Protein AF-A0A0F3NRV0-F1 (afdb_monomer_lite)

pLDDT: mean 80.01, std 15.14, range [35.06, 97.94]

Secondary structure (DSSP, 8-state):
-----HHHHHHHHHHHHHHHHTHHHHHHHHHHHHHHHH-TT--------S----HHHHHHHHHHHHHHHHHH-TT--HHHHHHHHHHHHHHHHHHHHHHHSS--HHHHHHHHHHHHHHHHHHSEEEEEEEEEEEEE-TTSPEEEEEEEEEEEEEEETTEEEEEEE-TTGGGHHHHHHT--HHHHHHHTT----TTS---EEESEEEEEPPTT--SHHHHHHHHHHHHTT---GGG----EES-S-EEEPP-TT-HHHHHHHHHHHHHS-HHHHHHHHHHHHHS-HHHHHHHH-

Sequence (293 aa):
MRTKDENYRILVKKVYEKFKAYSYEIKQVQHYESVDYTDINKEEHGVDIPGIASFEQALKGYQLLIDCYLILSDNACLELEEMSYHINEMFKHRLYIDLADGFDRKYYKNLLSKRMDDIENKKAAYIAHVERAVFNREDGTIVDGKHATIVKYSKDDNGYYKIIYNAGYGIRKANMALQDKDELLKVAKITDYKNKRLNAYYSGIKYYIPEDISSTEEIEELITAELYDRAHQSSFNNPSAASTKLVTQQLYGNCTTRCIREALRDNIDEAVFRDLYCFITLVPYSSKLKMLE

Foldseek 3Di:
DPPCDPVLLVLLVVLLVLLVVLVPLQVVLLVVLLCVVPVPDDDDDQPQDPDQQDLLSLLSNVLSLLSLCCSQDPLHDPLSVVLSVQSVLQNVLRVCVVPVVDDPVVVLVVSLVVQVCCQVPVQKHKHWAWAFDWDQDPVRDTDTDTFTWIKIWGADPLGIKIKI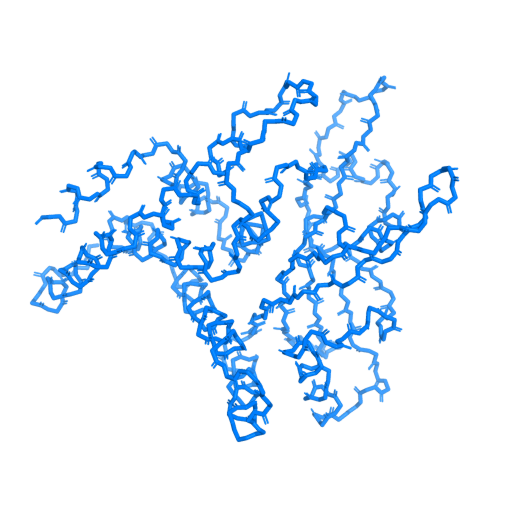FFFARRCPVLQVVVPPVVLLCVLVVPDPDPPHDDQKTQRIKMFDQDVVCPDPVVVSVQVSCRSVNNHDPVRTDDIDRLDSDIDGHDHDSNRSSSNSLSVCCSRDDVVSSVVSSCSSHPPDSVNSSVSSD

Structure (mmCIF, N/CA/C/O backbone):
data_AF-A0A0F3NRV0-F1
#
_entry.id   AF-A0A0F3NRV0-F1
#
loop_
_atom_site.group_PDB
_atom_site.id
_atom_site.type_symbol
_atom_site.label_atom_id
_atom_site.label_alt_id
_atom_site.label_comp_id
_atom_site.label_asym_id
_atom_site.label_entity_id
_atom_site.label_seq_id
_atom_site.pdbx_PDB_ins_code
_atom_site.Cartn_x
_atom_site.Cartn_y
_atom_site.Cartn_z
_atom_site.occupancy
_atom_site.B_iso_or_equiv
_atom_site.auth_seq_id
_atom_site.auth_comp_id
_atom_site.auth_asym_id
_atom_site.auth_atom_id
_atom_site.pdbx_PDB_model_num
ATOM 1 N N . MET A 1 1 ? -10.433 -17.919 16.686 1.00 46.84 1 MET A N 1
ATOM 2 C CA . MET A 1 1 ? -10.576 -17.176 17.961 1.00 46.84 1 MET A CA 1
ATOM 3 C C . MET A 1 1 ? -9.222 -17.030 18.650 1.00 46.84 1 MET A C 1
ATOM 5 O O . MET A 1 1 ? -8.786 -17.960 19.318 1.00 46.84 1 MET A O 1
ATOM 9 N N . ARG A 1 2 ? -8.543 -15.882 18.491 1.00 52.59 2 ARG A N 1
ATOM 10 C CA . ARG A 1 2 ? -7.399 -15.521 19.351 1.00 52.59 2 ARG A CA 1
ATOM 11 C C . ARG A 1 2 ? -7.909 -15.419 20.794 1.00 52.59 2 ARG A C 1
ATOM 13 O O . ARG A 1 2 ? -8.955 -14.817 21.034 1.00 52.59 2 ARG A O 1
ATOM 20 N N . THR A 1 3 ? -7.241 -16.065 21.744 1.00 53.25 3 THR A N 1
ATOM 21 C CA . THR A 1 3 ? -7.597 -15.991 23.166 1.00 53.25 3 THR A CA 1
ATOM 22 C C . THR A 1 3 ? -7.595 -14.530 23.611 1.00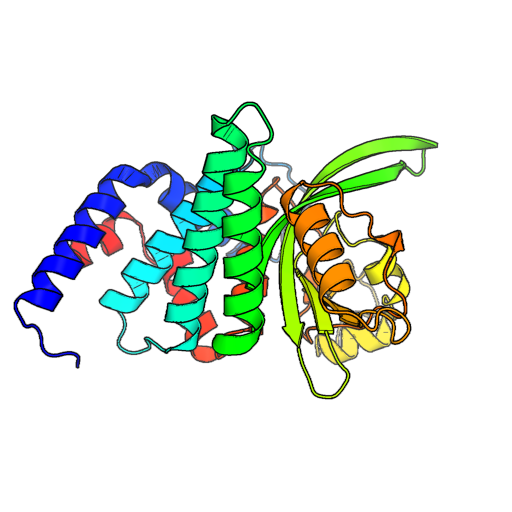 53.25 3 THR A C 1
ATOM 24 O O . THR A 1 3 ? -6.602 -13.832 23.434 1.00 53.25 3 THR A O 1
ATOM 27 N N . LYS A 1 4 ? -8.723 -14.060 24.164 1.00 68.25 4 LYS A N 1
ATOM 28 C CA . LYS A 1 4 ? -8.910 -12.704 24.714 1.00 68.25 4 LYS A CA 1
ATOM 29 C C . LYS A 1 4 ? -8.146 -12.544 26.034 1.00 68.25 4 LYS A C 1
ATOM 31 O O . LYS A 1 4 ? -8.750 -12.315 27.083 1.00 68.25 4 LYS A O 1
ATOM 36 N N . ASP A 1 5 ? -6.840 -12.753 25.985 1.00 80.00 5 ASP A N 1
ATOM 37 C CA . ASP A 1 5 ? -5.943 -12.558 27.113 1.00 80.00 5 ASP A CA 1
ATOM 38 C C . ASP A 1 5 ? -5.638 -11.064 27.331 1.00 80.00 5 ASP A C 1
ATOM 40 O O . ASP A 1 5 ? -6.114 -10.182 26.605 1.00 80.00 5 ASP A O 1
ATOM 44 N N . GLU A 1 6 ? -4.873 -10.765 28.378 1.00 84.44 6 GLU A N 1
ATOM 45 C CA . GLU A 1 6 ? -4.515 -9.392 28.740 1.00 84.44 6 GLU A CA 1
ATOM 46 C C . GLU A 1 6 ? -3.742 -8.674 27.619 1.00 84.44 6 GLU A C 1
ATOM 48 O O . GLU A 1 6 ? -3.951 -7.483 27.385 1.00 84.44 6 GLU A O 1
ATOM 53 N N . ASN A 1 7 ? -2.924 -9.398 26.848 1.00 84.94 7 ASN A N 1
ATOM 54 C CA . ASN A 1 7 ? -2.170 -8.820 25.735 1.00 84.94 7 ASN A CA 1
ATOM 55 C C . ASN A 1 7 ? -3.102 -8.391 24.598 1.00 84.94 7 ASN A C 1
ATOM 57 O O . ASN A 1 7 ? -2.921 -7.312 24.027 1.00 84.94 7 ASN A O 1
ATOM 61 N N . TYR A 1 8 ? -4.133 -9.189 24.306 1.00 86.56 8 TYR A N 1
ATOM 62 C CA . TYR A 1 8 ? -5.163 -8.821 23.338 1.00 86.56 8 TYR A CA 1
ATOM 63 C C . TYR A 1 8 ? -5.904 -7.543 23.761 1.00 86.56 8 TYR A C 1
ATOM 65 O O . TYR A 1 8 ? -6.080 -6.633 22.953 1.00 86.56 8 TYR A O 1
ATOM 73 N N . ARG A 1 9 ? -6.278 -7.414 25.041 1.00 87.88 9 ARG A N 1
ATOM 74 C CA . ARG A 1 9 ? -6.954 -6.206 25.560 1.00 87.88 9 ARG A CA 1
ATOM 75 C C . ARG A 1 9 ? -6.075 -4.959 25.467 1.00 87.88 9 ARG A C 1
ATOM 77 O O . ARG A 1 9 ? -6.553 -3.901 25.057 1.00 87.88 9 ARG A O 1
ATOM 84 N N . ILE A 1 10 ? -4.789 -5.084 25.800 1.00 91.00 10 ILE A N 1
ATOM 85 C CA . ILE A 1 10 ? -3.810 -3.995 25.666 1.00 91.00 10 ILE A CA 1
ATOM 86 C C . ILE A 1 10 ? -3.682 -3.563 24.198 1.00 91.00 10 ILE A C 1
ATOM 88 O O . ILE A 1 10 ? -3.654 -2.362 23.908 1.00 91.00 10 ILE A O 1
ATOM 92 N N . LEU A 1 11 ? -3.637 -4.521 23.268 1.00 90.75 11 LEU A N 1
ATOM 93 C CA . LEU A 1 11 ? -3.569 -4.247 21.834 1.00 90.75 11 LEU A CA 1
ATOM 94 C C . LEU A 1 11 ? -4.815 -3.501 21.335 1.00 90.75 11 LEU A C 1
ATOM 96 O O . LEU A 1 11 ? -4.668 -2.461 20.691 1.00 90.75 11 LEU A O 1
ATOM 100 N N . VAL A 1 12 ? -6.016 -3.986 21.674 1.00 93.88 12 VAL A N 1
ATOM 101 C CA . VAL A 1 12 ? -7.294 -3.346 21.307 1.00 93.88 12 VAL A CA 1
ATOM 102 C C . VAL A 1 12 ? -7.329 -1.907 21.804 1.00 93.88 12 VAL A C 1
ATOM 104 O O . VAL A 1 12 ? -7.539 -0.994 21.011 1.00 93.88 12 VAL A O 1
ATOM 107 N N . LYS A 1 13 ? -7.008 -1.678 23.083 1.00 94.75 13 LYS A N 1
ATOM 108 C CA . LYS A 1 13 ? -6.971 -0.330 23.666 1.00 94.75 13 LYS A CA 1
ATOM 109 C C . LYS A 1 13 ? -5.985 0.588 22.939 1.00 94.75 13 LYS A C 1
ATOM 111 O O . LYS A 1 13 ? -6.286 1.752 22.682 1.00 94.75 13 LYS A O 1
ATOM 116 N N . LYS A 1 14 ? -4.808 0.076 22.568 1.00 95.12 14 LYS A N 1
ATOM 117 C CA . LYS A 1 14 ? -3.807 0.845 21.814 1.00 95.12 14 LYS A CA 1
ATOM 118 C C . LYS A 1 14 ? -4.309 1.227 20.422 1.00 95.12 14 LYS A C 1
ATOM 120 O O . LYS A 1 14 ? -4.025 2.336 19.968 1.00 95.12 14 LYS A O 1
ATOM 125 N N . VAL A 1 15 ? -5.020 0.329 19.739 1.00 95.25 15 VAL A N 1
ATOM 126 C CA . VAL A 1 15 ? -5.627 0.634 18.437 1.00 95.25 15 VAL A CA 1
ATOM 127 C C . VAL A 1 15 ? -6.789 1.603 18.596 1.00 95.25 15 VAL A C 1
ATOM 129 O O . VAL A 1 15 ? -6.811 2.584 17.864 1.00 95.25 15 VAL A O 1
ATOM 132 N N . TYR A 1 16 ? -7.663 1.425 19.588 1.00 96.94 16 TYR A N 1
ATOM 133 C CA . TYR A 1 16 ? -8.754 2.350 19.906 1.00 96.94 16 TYR A CA 1
ATOM 134 C C . TYR A 1 16 ? -8.265 3.797 20.081 1.00 96.94 16 TYR A C 1
ATOM 136 O O . TYR A 1 16 ? -8.762 4.708 19.413 1.00 96.94 16 TYR A O 1
ATOM 144 N N . GLU A 1 17 ? -7.236 4.021 20.906 1.00 97.81 17 GLU A N 1
ATOM 145 C CA . GLU A 1 17 ? -6.707 5.375 21.125 1.00 97.81 17 GLU A CA 1
ATOM 146 C C . GLU A 1 17 ? -6.083 5.973 19.858 1.00 97.81 17 GLU A C 1
ATOM 148 O O . GLU A 1 17 ? -6.288 7.150 19.556 1.00 97.81 17 GLU A O 1
ATOM 153 N N . LYS A 1 18 ? -5.374 5.164 19.059 1.00 96.50 18 LYS A N 1
ATOM 154 C CA . LYS A 1 18 ? -4.867 5.617 17.755 1.00 96.50 18 LYS A CA 1
ATOM 155 C C . LYS A 1 18 ? -6.002 5.933 16.782 1.00 96.50 18 LYS A C 1
ATOM 157 O O . LYS A 1 18 ? -5.906 6.916 16.057 1.00 96.50 18 LYS A O 1
ATOM 162 N N . PHE A 1 19 ? -7.065 5.133 16.773 1.00 95.81 19 PHE A N 1
ATOM 163 C CA . PHE A 1 19 ? -8.222 5.335 15.905 1.00 95.81 19 PHE A CA 1
ATOM 164 C C . PHE A 1 19 ? -8.865 6.701 16.168 1.00 95.81 19 PHE A C 1
ATOM 166 O O . PHE A 1 19 ? -9.182 7.425 15.229 1.00 95.81 19 PHE A O 1
ATOM 173 N N . LYS A 1 20 ? -8.958 7.098 17.446 1.00 96.62 20 LYS A N 1
ATOM 174 C CA . LYS A 1 20 ? -9.398 8.442 17.850 1.00 96.62 20 LYS A CA 1
ATOM 175 C C . LYS A 1 20 ? -8.421 9.532 17.426 1.00 96.62 20 LYS A C 1
ATOM 177 O O . LYS A 1 20 ? -8.851 10.538 16.864 1.00 96.62 20 LYS A O 1
ATOM 182 N N . ALA A 1 21 ? -7.131 9.340 17.703 1.00 97.25 21 ALA A N 1
ATOM 183 C CA . ALA A 1 21 ? -6.101 10.341 17.435 1.00 97.25 21 ALA A CA 1
ATOM 184 C C . ALA A 1 21 ? -5.973 10.675 15.939 1.00 97.25 21 ALA A C 1
ATOM 186 O O . ALA A 1 21 ? -5.782 11.835 15.594 1.00 97.25 21 ALA A O 1
ATOM 187 N N . TYR A 1 22 ? -6.146 9.679 15.066 1.00 95.38 22 TYR A N 1
ATOM 188 C CA . TYR A 1 22 ? -6.005 9.799 13.609 1.00 95.38 22 TYR A CA 1
ATOM 189 C C . TYR A 1 22 ? -7.354 9.731 12.878 1.00 95.38 22 TYR A C 1
ATOM 191 O O . TYR A 1 22 ? -7.486 9.166 11.788 1.00 95.38 22 TYR A O 1
ATOM 199 N N . SER A 1 23 ? -8.410 10.265 13.503 1.00 94.94 23 SER A N 1
ATOM 200 C CA . SER A 1 23 ? -9.761 10.186 12.938 1.00 94.94 23 SER A CA 1
ATOM 201 C C . SER A 1 23 ? -9.901 10.923 11.601 1.00 94.94 23 SER A C 1
ATOM 203 O O . SER A 1 23 ? -10.768 10.562 10.806 1.00 94.94 23 SER A O 1
ATOM 205 N N . TYR A 1 24 ? -9.068 11.937 11.346 1.00 92.12 24 TYR A N 1
ATOM 206 C CA . TYR A 1 24 ? -9.066 12.681 10.089 1.00 92.12 24 TYR A CA 1
ATOM 207 C C . TYR A 1 24 ? -8.533 11.817 8.941 1.00 92.12 24 TYR A C 1
ATOM 209 O O . TYR A 1 24 ? -9.238 11.618 7.955 1.00 92.12 24 TYR A O 1
ATOM 217 N N . GLU A 1 25 ? -7.350 11.225 9.109 1.00 93.19 25 GLU A N 1
ATOM 218 C CA . GLU A 1 25 ? -6.687 10.367 8.123 1.00 93.19 25 GLU A CA 1
ATOM 219 C C . GLU A 1 25 ? -7.548 9.150 7.778 1.00 93.19 25 GLU A C 1
ATOM 221 O O . GLU A 1 25 ? -7.729 8.813 6.608 1.00 93.19 25 GLU A O 1
ATOM 226 N N . ILE A 1 26 ? -8.143 8.517 8.794 1.00 94.94 26 ILE A N 1
ATOM 227 C CA . ILE A 1 26 ? -9.033 7.368 8.595 1.00 94.94 26 ILE A CA 1
ATOM 228 C C . ILE A 1 26 ? -10.254 7.774 7.765 1.00 94.94 26 ILE A C 1
ATOM 230 O O . ILE A 1 26 ? -10.570 7.116 6.774 1.00 94.94 26 ILE A O 1
ATOM 234 N N . LYS A 1 27 ? -10.941 8.860 8.140 1.00 92.31 27 LYS A N 1
ATOM 235 C CA . LYS A 1 27 ? -12.137 9.324 7.419 1.00 92.31 27 LYS A CA 1
ATOM 236 C C . LYS A 1 27 ? -11.813 9.766 5.996 1.00 92.31 27 LYS A C 1
ATOM 238 O O . LYS A 1 27 ? -12.627 9.529 5.110 1.00 92.31 27 LYS A O 1
ATOM 243 N N . GLN A 1 28 ? -10.650 10.374 5.776 1.00 89.19 28 GLN A N 1
ATOM 244 C CA . GLN A 1 28 ? -10.201 10.786 4.451 1.00 89.19 28 GLN A CA 1
ATOM 245 C C . GLN A 1 28 ? -9.982 9.569 3.539 1.00 89.19 28 GLN A C 1
ATOM 247 O O . GLN A 1 28 ? -10.511 9.549 2.430 1.00 89.19 28 GLN A O 1
ATOM 252 N N . VAL A 1 29 ? -9.294 8.521 4.018 1.00 91.62 29 VAL A N 1
ATOM 253 C CA . VAL A 1 29 ? -9.149 7.261 3.264 1.00 91.62 29 VAL A CA 1
ATOM 254 C C . VAL A 1 29 ? -10.516 6.648 2.974 1.00 91.62 29 VAL A C 1
ATOM 256 O O . VAL A 1 29 ? -10.819 6.362 1.821 1.00 91.62 29 VAL A O 1
ATOM 259 N N . GLN A 1 30 ? -11.378 6.503 3.986 1.00 91.19 30 GLN A N 1
ATOM 260 C CA . GLN A 1 30 ? -12.719 5.949 3.775 1.00 91.19 30 GLN A CA 1
ATOM 261 C C . GLN A 1 30 ? -13.517 6.748 2.742 1.00 91.19 30 GLN A C 1
ATOM 263 O O . GLN A 1 30 ? -14.171 6.149 1.900 1.00 91.19 30 GLN A O 1
ATOM 268 N N . HIS A 1 31 ? -13.443 8.080 2.773 1.00 87.25 31 HIS A N 1
ATOM 269 C CA . HIS A 1 31 ? -14.121 8.930 1.802 1.00 87.25 31 HIS A CA 1
ATOM 270 C C . HIS A 1 31 ? -13.650 8.653 0.371 1.00 87.25 31 HIS A C 1
ATOM 272 O O . HIS A 1 31 ? -14.483 8.358 -0.485 1.00 87.25 31 HIS A O 1
ATOM 278 N N . TYR A 1 32 ? -12.337 8.692 0.122 1.00 85.44 32 TYR A N 1
ATOM 279 C CA . TYR A 1 32 ? -11.784 8.441 -1.211 1.00 85.44 32 TYR A CA 1
ATOM 280 C C . TYR A 1 32 ? -12.121 7.041 -1.727 1.00 85.44 32 TYR A C 1
ATOM 282 O O . TYR A 1 32 ? -12.477 6.881 -2.893 1.00 85.44 32 TYR A O 1
ATOM 290 N N . GLU A 1 33 ? -12.073 6.038 -0.852 1.00 88.00 33 GLU A N 1
ATOM 291 C CA . GLU A 1 33 ? -12.420 4.669 -1.219 1.00 88.00 33 GLU A CA 1
ATOM 292 C C . GLU A 1 33 ? -13.927 4.487 -1.455 1.00 88.00 33 GLU A C 1
ATOM 294 O O . GLU A 1 33 ? -14.315 3.751 -2.358 1.00 88.00 33 GLU A O 1
ATOM 299 N N . SER A 1 34 ? -14.794 5.173 -0.703 1.00 83.75 34 SER A N 1
ATOM 300 C CA . SER A 1 34 ? -16.246 5.151 -0.928 1.00 83.75 34 SER A CA 1
ATOM 301 C C . SER A 1 34 ? -16.656 5.858 -2.224 1.00 83.75 34 SER A C 1
ATOM 303 O O . SER A 1 34 ? -17.589 5.399 -2.886 1.00 83.75 34 SER A O 1
ATOM 305 N N . VAL A 1 35 ? -15.973 6.945 -2.606 1.00 78.25 35 VAL A N 1
ATOM 306 C CA . VAL A 1 35 ? -16.169 7.590 -3.916 1.00 78.25 35 VAL A CA 1
ATOM 307 C C . VAL A 1 35 ? -15.829 6.590 -5.023 1.00 78.25 35 VAL A C 1
ATOM 309 O O . VAL A 1 35 ? -16.702 6.252 -5.816 1.00 78.25 35 VAL A O 1
ATOM 312 N N . ASP A 1 36 ? -14.633 5.997 -4.997 1.00 75.62 36 ASP A N 1
ATOM 313 C CA . ASP A 1 36 ? -14.224 4.994 -5.993 1.00 75.62 36 ASP A CA 1
ATOM 314 C C . ASP A 1 36 ? -15.144 3.750 -6.013 1.00 75.62 36 ASP A C 1
ATOM 316 O O . ASP A 1 36 ? -15.365 3.161 -7.071 1.00 75.62 36 ASP A O 1
ATOM 320 N N . TYR A 1 37 ? -15.709 3.351 -4.866 1.00 73.75 37 TYR A N 1
ATOM 321 C CA . TYR A 1 37 ? -16.644 2.222 -4.766 1.00 73.75 37 TYR A CA 1
ATOM 322 C C . TYR A 1 37 ? -18.000 2.498 -5.438 1.00 73.75 37 TYR A C 1
ATOM 324 O O . TYR A 1 37 ? -18.632 1.579 -5.961 1.00 73.75 37 TYR A O 1
ATOM 332 N N . THR A 1 38 ? -18.479 3.746 -5.402 1.00 64.50 38 THR A N 1
ATOM 333 C CA . THR A 1 38 ? -19.835 4.122 -5.846 1.00 64.50 38 THR A CA 1
ATOM 334 C C . THR A 1 38 ? -19.887 4.724 -7.254 1.00 64.50 38 THR A C 1
ATOM 336 O O . THR A 1 38 ? -20.948 4.698 -7.882 1.00 64.50 38 THR A O 1
ATOM 339 N N . ASP A 1 39 ? -18.762 5.209 -7.785 1.00 57.16 39 ASP A N 1
ATOM 340 C CA . ASP A 1 39 ? -18.702 6.059 -8.984 1.00 57.16 39 ASP A CA 1
ATOM 341 C C . ASP A 1 39 ? -18.433 5.295 -10.303 1.00 57.16 39 ASP A C 1
ATOM 343 O O . ASP A 1 39 ? -17.746 5.767 -11.204 1.00 57.16 39 ASP A O 1
ATOM 347 N N . ILE A 1 40 ? -18.988 4.085 -10.462 1.00 50.81 40 ILE A N 1
ATOM 348 C CA . ILE A 1 40 ? -18.773 3.242 -11.663 1.00 50.81 40 ILE A CA 1
ATOM 349 C C . ILE A 1 40 ? -19.460 3.840 -12.923 1.00 50.81 40 ILE A C 1
ATOM 351 O O . ILE A 1 40 ? -19.222 3.369 -14.032 1.00 50.81 40 ILE A O 1
ATOM 355 N N . ASN A 1 41 ? -20.318 4.867 -12.785 1.00 43.56 41 ASN A N 1
ATOM 356 C CA . ASN A 1 41 ? -21.248 5.301 -13.844 1.00 43.56 41 ASN A CA 1
ATOM 357 C C . ASN A 1 41 ? -21.530 6.821 -13.974 1.00 43.56 41 ASN A C 1
ATOM 359 O O . ASN A 1 41 ? -22.543 7.158 -14.592 1.00 43.56 41 ASN A O 1
ATOM 363 N N . LYS A 1 42 ? -20.722 7.761 -13.457 1.00 45.44 42 LYS A N 1
ATOM 364 C CA . LYS A 1 42 ? -20.975 9.200 -13.710 1.00 45.44 42 LYS A CA 1
ATOM 365 C C . LYS A 1 42 ? -19.837 9.928 -14.420 1.00 45.44 42 LYS A C 1
ATOM 367 O O . LYS A 1 42 ? -18.664 9.608 -14.272 1.00 45.44 42 LYS A O 1
ATOM 372 N N . GLU A 1 43 ? -20.263 10.865 -15.268 1.00 43.00 43 GLU A N 1
ATOM 373 C CA . GLU A 1 43 ? -19.443 11.799 -16.036 1.00 43.00 43 GLU A CA 1
ATOM 374 C C . GLU A 1 43 ? -18.475 12.572 -15.139 1.00 43.00 43 GLU A C 1
ATOM 376 O O . GLU A 1 43 ? -18.763 12.812 -13.968 1.00 43.00 43 GLU A O 1
ATOM 381 N N . GLU A 1 44 ? -17.345 12.965 -15.734 1.00 44.78 44 GLU A N 1
ATOM 382 C CA . GLU A 1 44 ? -16.272 13.773 -15.154 1.00 44.78 44 GLU A CA 1
ATOM 383 C C . GLU A 1 44 ? -16.825 14.984 -14.388 1.00 44.78 44 GLU A C 1
ATOM 385 O O . GLU A 1 44 ? -17.025 16.075 -14.924 1.00 44.78 44 GLU A O 1
ATOM 390 N N . HIS A 1 45 ? -17.072 14.813 -13.099 1.00 37.38 45 HIS A N 1
ATOM 391 C CA . HIS A 1 45 ? -17.350 15.919 -12.208 1.00 37.38 45 HIS A CA 1
ATOM 392 C C . HIS A 1 45 ? -16.177 16.004 -11.265 1.00 37.38 45 HIS A C 1
ATOM 394 O O . HIS A 1 45 ? -16.107 15.265 -10.296 1.00 37.38 45 HIS A O 1
ATOM 400 N N . GLY A 1 46 ? -15.237 16.898 -11.575 1.00 40.88 46 GLY A N 1
ATOM 401 C CA . GLY A 1 46 ? -14.207 17.328 -10.641 1.00 40.88 46 GLY A CA 1
ATOM 402 C C . GLY A 1 46 ? -14.867 17.960 -9.422 1.00 40.88 46 GLY A C 1
ATOM 403 O O . GLY A 1 46 ? -15.058 19.170 -9.361 1.00 40.88 46 GLY A O 1
ATOM 404 N N . VAL A 1 47 ? -15.275 17.125 -8.472 1.00 39.06 47 VAL A N 1
ATOM 405 C CA . VAL A 1 47 ? -15.605 17.557 -7.126 1.00 39.06 47 VAL A CA 1
ATOM 406 C C . VAL A 1 47 ? -14.280 17.958 -6.502 1.00 39.06 47 VAL A C 1
ATOM 408 O O . VAL A 1 47 ? -13.383 17.130 -6.338 1.00 39.06 47 VAL A O 1
ATOM 411 N N . ASP A 1 48 ? -14.154 19.246 -6.209 1.00 39.38 48 ASP A N 1
ATOM 412 C CA . ASP A 1 48 ? -13.024 19.812 -5.485 1.00 39.38 48 ASP A CA 1
ATOM 413 C C . ASP A 1 48 ? -13.126 19.334 -4.027 1.00 39.38 48 ASP A C 1
ATOM 415 O O . ASP A 1 48 ? -13.712 19.977 -3.154 1.00 39.38 48 ASP A O 1
ATOM 419 N N . ILE A 1 49 ? -12.675 18.101 -3.793 1.00 47.31 49 ILE A N 1
ATOM 420 C CA . ILE A 1 49 ? -12.614 17.507 -2.462 1.00 47.31 49 ILE A CA 1
ATOM 421 C C . ILE A 1 49 ? -11.418 18.163 -1.761 1.00 47.31 49 ILE A C 1
ATOM 423 O O . ILE A 1 49 ? -10.300 18.094 -2.279 1.00 47.31 49 ILE A O 1
ATOM 427 N N . PRO A 1 50 ? -11.608 18.821 -0.604 1.00 35.06 50 PRO A N 1
ATOM 428 C CA . PRO A 1 50 ? -10.525 19.540 0.047 1.00 35.06 50 PRO A CA 1
ATOM 429 C C . PRO A 1 50 ? -9.403 18.581 0.466 1.00 35.06 50 PRO A C 1
ATOM 431 O O . PRO A 1 50 ? -9.582 17.747 1.355 1.00 35.06 50 PRO A O 1
ATOM 434 N N . GLY A 1 51 ? -8.230 18.768 -0.137 1.00 47.03 51 GLY A N 1
ATOM 435 C CA . GLY A 1 51 ? -6.963 18.182 0.292 1.00 47.03 51 GLY A CA 1
ATOM 436 C C . GLY A 1 51 ? -6.548 16.948 -0.503 1.00 47.03 51 GLY A C 1
ATOM 437 O O . GLY A 1 51 ? -7.104 15.867 -0.325 1.00 47.03 51 GLY A O 1
ATOM 438 N N . ILE A 1 52 ? -5.493 17.092 -1.310 1.00 54.12 52 ILE A N 1
ATOM 439 C CA . ILE A 1 52 ? -4.694 15.961 -1.801 1.00 54.12 52 ILE A CA 1
ATOM 440 C C . ILE A 1 52 ? -4.290 15.138 -0.571 1.00 54.12 52 ILE A C 1
ATOM 442 O O . ILE A 1 52 ? -3.648 15.684 0.327 1.00 54.12 52 ILE A O 1
ATOM 446 N N . ALA A 1 53 ? -4.676 13.858 -0.503 1.00 61.12 53 ALA A N 1
ATOM 447 C CA . ALA A 1 53 ? -4.194 12.990 0.567 1.00 61.12 53 ALA A CA 1
ATOM 448 C C . ALA A 1 53 ? -2.677 12.863 0.417 1.00 61.12 53 ALA A C 1
ATOM 450 O O . ALA A 1 53 ? -2.190 12.238 -0.533 1.00 61.12 53 ALA A O 1
ATOM 451 N N . SER A 1 54 ? -1.934 13.477 1.338 1.00 78.88 54 SER A N 1
ATOM 452 C CA . SER A 1 54 ? -0.484 13.321 1.375 1.00 78.88 54 SER A CA 1
ATOM 453 C C . SER A 1 54 ? -0.135 11.844 1.590 1.00 78.88 54 SER A C 1
ATOM 455 O O . SER A 1 54 ? -0.985 11.034 1.992 1.00 78.88 54 SER A O 1
ATOM 457 N N . PHE A 1 55 ? 1.112 11.460 1.310 1.00 84.94 55 PHE A N 1
ATOM 458 C CA . PHE A 1 55 ? 1.534 10.080 1.533 1.00 84.94 55 PHE A CA 1
ATOM 459 C C . PHE A 1 55 ? 1.284 9.655 2.980 1.00 84.94 55 PHE A C 1
ATOM 461 O O . PHE A 1 55 ? 0.730 8.589 3.237 1.00 84.94 55 PHE A O 1
ATOM 468 N N . GLU A 1 56 ? 1.635 10.523 3.916 1.00 88.00 56 GLU A N 1
ATOM 469 C CA . GLU A 1 56 ? 1.560 10.314 5.353 1.00 88.00 56 GLU A CA 1
ATOM 470 C C . GLU A 1 56 ? 0.112 10.075 5.788 1.00 88.00 56 GLU A C 1
ATOM 472 O O . GLU A 1 56 ? -0.159 9.105 6.498 1.00 88.00 56 GLU A O 1
ATOM 477 N N . GLN A 1 57 ? -0.824 10.907 5.318 1.00 89.50 57 GLN A N 1
ATOM 478 C CA . GLN A 1 57 ? -2.245 10.795 5.653 1.00 89.50 57 GLN A CA 1
ATOM 479 C C . GLN A 1 57 ? -2.841 9.483 5.137 1.00 89.50 57 GLN A C 1
ATOM 481 O O . GLN A 1 57 ? -3.435 8.722 5.905 1.00 89.50 57 GLN A O 1
ATOM 486 N N . ALA A 1 58 ? -2.635 9.177 3.854 1.00 91.88 58 ALA A N 1
ATOM 487 C CA . ALA A 1 58 ? -3.177 7.969 3.241 1.00 91.88 58 ALA A CA 1
ATOM 488 C C . ALA A 1 58 ? -2.572 6.694 3.848 1.00 91.88 58 ALA A C 1
ATOM 490 O O . ALA A 1 58 ? -3.311 5.775 4.204 1.00 91.88 58 ALA A O 1
ATOM 491 N N . LEU A 1 59 ? -1.245 6.648 4.023 1.00 94.88 59 LEU A N 1
ATOM 492 C CA . LEU A 1 59 ? -0.556 5.514 4.643 1.00 94.88 59 LEU A CA 1
ATOM 493 C C . LEU A 1 59 ? -1.032 5.314 6.082 1.00 94.88 59 LEU A C 1
ATOM 495 O O . LEU A 1 59 ? -1.313 4.186 6.489 1.00 94.88 59 LEU A O 1
ATOM 499 N N . LYS A 1 60 ? -1.177 6.397 6.854 1.00 95.38 60 LYS A N 1
ATOM 500 C CA . LYS A 1 60 ? -1.611 6.293 8.246 1.00 95.38 60 LYS A CA 1
ATOM 501 C C . LYS A 1 60 ? -3.059 5.834 8.376 1.00 95.38 60 LYS A C 1
ATOM 503 O O . LYS A 1 60 ? -3.344 4.962 9.200 1.00 95.38 60 LYS A O 1
ATOM 508 N N . GLY A 1 61 ? -3.952 6.388 7.559 1.00 96.06 61 GLY A N 1
ATOM 509 C CA . GLY A 1 61 ? -5.357 5.993 7.513 1.00 96.06 61 GLY A CA 1
ATOM 510 C C . GLY A 1 61 ? -5.516 4.517 7.146 1.00 96.06 61 GLY A C 1
ATOM 511 O O . GLY A 1 61 ? -6.188 3.781 7.870 1.00 96.06 61 GLY A O 1
ATOM 512 N N . TYR A 1 62 ? -4.833 4.057 6.091 1.00 96.94 62 TYR A N 1
ATOM 513 C CA . TYR A 1 62 ? -4.851 2.649 5.686 1.00 96.94 62 TYR A CA 1
ATOM 514 C C . TYR A 1 62 ? -4.284 1.718 6.752 1.00 96.94 62 TYR A C 1
ATOM 516 O O . TYR A 1 62 ? -4.925 0.718 7.068 1.00 96.94 62 TYR A O 1
ATOM 524 N N . GLN A 1 63 ? -3.125 2.051 7.334 1.00 97.50 63 GLN A N 1
ATOM 525 C CA . GLN A 1 63 ? -2.524 1.253 8.404 1.00 97.50 63 GLN A CA 1
ATOM 526 C C . GLN A 1 63 ? -3.538 1.005 9.523 1.00 97.50 63 GLN A C 1
ATOM 528 O O . GLN A 1 63 ? -3.748 -0.129 9.933 1.00 97.50 63 GLN A O 1
ATOM 533 N N . LEU A 1 64 ? -4.183 2.065 10.018 1.00 97.69 64 LEU A N 1
ATOM 534 C CA . LEU A 1 64 ? -5.099 1.948 11.149 1.00 97.69 64 LEU A CA 1
ATOM 535 C C . LEU A 1 64 ? -6.392 1.222 10.783 1.00 97.69 64 LEU A C 1
ATOM 537 O O . LEU A 1 64 ? -6.917 0.484 11.612 1.00 97.69 64 LEU A O 1
ATOM 541 N N . LEU A 1 65 ? -6.896 1.397 9.559 1.00 97.94 65 LEU A N 1
ATOM 542 C CA . LEU A 1 65 ? -8.036 0.631 9.055 1.00 97.94 65 LEU A CA 1
ATOM 543 C C . LEU A 1 65 ? -7.721 -0.867 8.977 1.00 97.94 65 LEU A C 1
ATOM 545 O O . LEU A 1 65 ? -8.557 -1.672 9.385 1.00 97.94 65 LEU A O 1
ATOM 549 N N . ILE A 1 66 ? -6.521 -1.229 8.518 1.00 97.94 66 ILE A N 1
ATOM 550 C CA . ILE A 1 66 ? -6.057 -2.619 8.468 1.00 97.94 66 ILE A CA 1
ATOM 551 C C . ILE A 1 66 ? -5.841 -3.169 9.880 1.00 97.94 66 ILE A C 1
ATOM 553 O O . ILE A 1 66 ? -6.360 -4.235 10.187 1.00 97.94 66 ILE A O 1
ATOM 557 N N . ASP A 1 67 ? -5.153 -2.440 10.762 1.00 96.44 67 ASP A N 1
ATOM 558 C CA . ASP A 1 67 ? -4.941 -2.848 12.158 1.00 96.44 67 ASP A CA 1
ATOM 559 C C . ASP A 1 67 ? -6.281 -3.084 12.878 1.00 96.44 67 ASP A C 1
ATOM 561 O O . ASP A 1 67 ? -6.438 -4.047 13.626 1.00 96.44 67 ASP A O 1
ATOM 565 N N . CYS A 1 68 ? -7.269 -2.222 12.628 1.00 96.75 68 CYS A N 1
ATOM 566 C CA . CYS A 1 68 ? -8.628 -2.372 13.143 1.00 96.75 68 CYS A CA 1
ATOM 567 C C . CYS A 1 68 ? -9.316 -3.621 12.574 1.00 96.75 68 CYS A C 1
ATOM 569 O O . CYS A 1 68 ? -9.879 -4.409 13.331 1.00 96.75 68 CYS A O 1
ATOM 571 N N . TYR A 1 69 ? -9.223 -3.849 11.262 1.00 96.69 69 TYR A N 1
ATOM 572 C CA . TYR A 1 69 ? -9.767 -5.047 10.625 1.00 96.69 69 TYR A CA 1
ATOM 573 C C . TYR A 1 69 ? -9.122 -6.335 11.162 1.00 96.69 69 TYR A C 1
ATOM 575 O O . TYR A 1 69 ? -9.835 -7.273 11.495 1.00 96.69 69 TYR A O 1
ATOM 583 N N . LEU A 1 70 ? -7.796 -6.366 11.327 1.00 94.56 70 LEU A N 1
ATOM 584 C CA . LEU A 1 70 ? -7.049 -7.508 11.873 1.00 94.56 70 LEU A CA 1
ATOM 585 C C . LEU A 1 70 ? -7.443 -7.852 13.318 1.00 94.56 70 LEU A C 1
ATOM 587 O O . LEU A 1 70 ? -7.275 -8.991 13.752 1.00 94.56 70 LEU A O 1
ATOM 591 N N . ILE A 1 71 ? -7.941 -6.871 14.074 1.00 92.81 71 ILE A N 1
ATOM 592 C CA . ILE A 1 71 ? -8.468 -7.070 15.427 1.00 92.81 71 ILE A CA 1
ATOM 593 C C . ILE A 1 71 ? -9.906 -7.591 15.392 1.00 92.81 71 ILE A C 1
ATOM 595 O O . ILE A 1 71 ? -10.257 -8.468 16.177 1.00 92.81 71 ILE A O 1
ATOM 599 N N . LEU A 1 72 ? -10.747 -7.019 14.530 1.00 91.31 72 LEU A N 1
ATOM 600 C CA . LEU A 1 72 ? -12.193 -7.248 14.554 1.00 91.31 72 LEU A CA 1
ATOM 601 C C . LEU A 1 72 ? -12.655 -8.422 13.682 1.00 91.31 72 LEU A C 1
ATOM 603 O O . LEU A 1 72 ? -13.742 -8.944 13.920 1.00 91.31 72 LEU A O 1
ATOM 607 N N . SER A 1 73 ? -11.873 -8.813 12.677 1.00 88.44 73 SER A N 1
ATOM 608 C CA . SER A 1 73 ? -12.235 -9.850 11.710 1.00 88.44 73 SER A CA 1
ATOM 609 C C . SER A 1 73 ? -11.628 -11.206 12.068 1.00 88.44 73 SER A C 1
ATOM 611 O O . SER A 1 73 ? -10.467 -11.308 12.466 1.00 88.44 73 SER A O 1
ATOM 613 N N . ASP A 1 74 ? -12.399 -12.272 11.845 1.00 82.88 74 ASP A N 1
ATOM 614 C CA . ASP A 1 74 ? -11.900 -13.651 11.886 1.00 82.88 74 ASP A CA 1
ATOM 615 C C . ASP A 1 74 ? -11.116 -14.030 10.610 1.00 82.88 74 ASP A C 1
ATOM 617 O O . ASP A 1 74 ? -10.439 -15.056 10.592 1.00 82.88 74 ASP A O 1
ATOM 621 N N . ASN A 1 75 ? -11.155 -13.185 9.570 1.00 80.75 75 ASN A N 1
ATOM 622 C CA . ASN A 1 75 ? -10.470 -13.373 8.283 1.00 80.75 75 ASN A CA 1
ATOM 623 C C . ASN A 1 75 ? -9.072 -12.718 8.245 1.00 80.75 75 ASN A C 1
ATOM 625 O O . ASN A 1 75 ? -8.577 -12.356 7.176 1.00 80.75 75 ASN A O 1
ATOM 629 N N . ALA A 1 76 ? -8.444 -12.500 9.402 1.00 79.19 76 ALA A N 1
ATOM 630 C CA . ALA A 1 76 ? -7.077 -11.992 9.477 1.00 79.19 76 ALA A CA 1
ATOM 631 C C . ALA A 1 76 ? -6.083 -13.019 8.900 1.00 79.19 76 ALA A C 1
ATOM 633 O O . ALA A 1 76 ? -6.110 -14.192 9.279 1.00 79.19 76 ALA A O 1
ATOM 634 N N . CYS A 1 77 ? -5.185 -12.576 8.017 1.00 89.12 77 CYS A N 1
ATOM 635 C CA . CYS A 1 77 ? -4.144 -13.413 7.418 1.00 89.12 77 CYS A CA 1
ATOM 636 C C . CYS A 1 77 ? -2.754 -12.776 7.558 1.00 89.12 77 CYS A C 1
ATOM 638 O O . CYS A 1 77 ? -2.632 -11.570 7.792 1.00 89.12 77 CYS A O 1
ATOM 640 N N . LEU A 1 78 ? -1.709 -13.599 7.420 1.00 91.81 78 LEU A N 1
ATOM 641 C CA . LEU A 1 78 ? -0.316 -13.177 7.588 1.00 91.81 78 LEU A CA 1
ATOM 642 C C . LEU A 1 78 ? 0.075 -12.112 6.557 1.00 91.81 78 LEU A C 1
ATOM 644 O O . LEU A 1 78 ? 0.720 -11.128 6.899 1.00 91.81 78 LEU A O 1
ATOM 648 N N . GLU A 1 79 ? -0.381 -12.264 5.317 1.00 94.00 79 GLU A N 1
ATOM 649 C CA . GLU A 1 79 ? -0.103 -11.338 4.221 1.00 94.00 79 GLU A CA 1
ATOM 650 C C . GLU A 1 79 ? -0.657 -9.938 4.525 1.00 94.00 79 GLU A C 1
ATOM 652 O O . GLU A 1 79 ? -0.022 -8.926 4.231 1.00 94.00 79 GLU A O 1
ATOM 657 N N . LEU A 1 80 ? -1.823 -9.854 5.177 1.00 95.06 80 LEU A N 1
ATOM 658 C CA . LEU A 1 80 ? -2.403 -8.574 5.575 1.00 95.06 80 LEU A CA 1
ATOM 659 C C . LEU A 1 80 ? -1.650 -7.940 6.759 1.00 95.06 80 LEU A C 1
ATOM 661 O O . LEU A 1 80 ? -1.494 -6.716 6.803 1.00 95.06 80 LEU A O 1
ATOM 665 N N . GLU A 1 81 ? -1.146 -8.749 7.695 1.00 94.81 81 GLU A N 1
ATOM 666 C CA . GLU A 1 81 ? -0.256 -8.283 8.770 1.00 94.81 81 GLU A CA 1
ATOM 667 C C . GLU A 1 81 ? 1.063 -7.728 8.203 1.00 94.81 81 GLU A C 1
ATOM 669 O O . GLU A 1 81 ? 1.511 -6.650 8.608 1.00 94.81 81 GLU A O 1
ATOM 674 N N . GLU A 1 82 ? 1.650 -8.413 7.219 1.00 95.19 82 GLU A N 1
ATOM 675 C CA . GLU A 1 82 ? 2.846 -7.963 6.501 1.00 95.19 82 GLU A CA 1
ATOM 676 C C . GLU A 1 82 ? 2.589 -6.668 5.726 1.00 95.19 82 GLU A C 1
ATOM 678 O O . GLU A 1 82 ? 3.386 -5.729 5.804 1.00 95.19 82 GLU A O 1
ATOM 683 N N . MET A 1 83 ? 1.441 -6.549 5.056 1.00 96.12 83 MET A N 1
ATOM 684 C CA . MET A 1 83 ? 1.051 -5.305 4.391 1.00 96.12 83 MET A CA 1
ATOM 685 C C . MET A 1 83 ? 0.880 -4.147 5.383 1.00 96.12 83 MET A C 1
ATOM 687 O O . MET A 1 83 ? 1.375 -3.051 5.110 1.00 96.12 83 MET A O 1
ATOM 691 N N . SER A 1 84 ? 0.261 -4.362 6.553 1.00 96.62 84 SER A N 1
ATOM 692 C CA . SER A 1 84 ? 0.185 -3.319 7.595 1.00 96.62 84 SER A CA 1
ATOM 693 C C . SER A 1 84 ? 1.578 -2.888 8.066 1.00 96.62 84 SER A C 1
ATOM 695 O O . SER A 1 84 ? 1.864 -1.689 8.190 1.00 96.62 84 SER A O 1
ATOM 697 N N . TYR A 1 85 ? 2.487 -3.851 8.262 1.00 96.56 85 TYR A N 1
ATOM 698 C CA . TYR A 1 85 ? 3.886 -3.573 8.582 1.00 96.56 85 TYR A CA 1
ATOM 699 C C . TYR A 1 85 ? 4.541 -2.693 7.509 1.00 96.56 85 TYR A C 1
ATOM 701 O O . TYR A 1 85 ? 5.077 -1.634 7.842 1.00 96.56 85 TYR A O 1
ATOM 709 N N . HIS A 1 86 ? 4.450 -3.062 6.231 1.00 96.94 86 HIS A N 1
ATOM 710 C CA . HIS A 1 86 ? 5.069 -2.294 5.151 1.00 96.94 86 HIS A CA 1
ATOM 711 C C . HIS A 1 86 ? 4.454 -0.899 4.982 1.00 96.94 86 HIS A C 1
ATOM 713 O O . HIS A 1 86 ? 5.192 0.067 4.786 1.00 96.94 86 HIS A O 1
ATOM 719 N N . ILE A 1 87 ? 3.135 -0.747 5.141 1.00 97.00 87 ILE A N 1
ATOM 720 C CA . ILE A 1 87 ? 2.467 0.566 5.126 1.00 97.00 87 ILE A CA 1
ATOM 721 C C . ILE A 1 87 ? 2.995 1.457 6.257 1.00 97.00 87 ILE A C 1
ATOM 723 O O . ILE A 1 87 ? 3.318 2.624 6.033 1.00 97.00 87 ILE A O 1
ATOM 727 N N . ASN A 1 88 ? 3.153 0.912 7.464 1.00 96.12 88 ASN A N 1
ATOM 728 C CA . ASN A 1 88 ? 3.729 1.637 8.596 1.00 96.12 88 ASN A CA 1
ATOM 729 C C . ASN A 1 88 ? 5.193 2.036 8.353 1.00 96.12 88 ASN A C 1
ATOM 731 O O . ASN A 1 88 ? 5.631 3.105 8.773 1.00 96.12 88 ASN A O 1
ATOM 735 N N . GLU A 1 89 ? 5.961 1.182 7.685 1.00 94.81 89 GLU A N 1
ATOM 736 C CA . GLU A 1 89 ? 7.348 1.467 7.332 1.00 94.81 89 GLU A CA 1
ATOM 737 C C . GLU A 1 89 ? 7.473 2.541 6.244 1.00 94.81 89 GLU A C 1
ATOM 739 O O . GLU A 1 89 ? 8.342 3.410 6.349 1.00 94.81 89 GLU A O 1
ATOM 744 N N . MET A 1 90 ? 6.575 2.551 5.255 1.00 94.50 90 MET A N 1
ATOM 745 C CA . MET A 1 90 ? 6.457 3.649 4.292 1.00 94.50 90 MET A CA 1
ATOM 746 C C . MET A 1 90 ? 6.031 4.954 4.976 1.00 94.50 90 MET A C 1
ATOM 748 O O . MET A 1 90 ? 6.602 6.000 4.682 1.00 94.50 90 MET A O 1
ATOM 752 N N . PHE A 1 91 ? 5.090 4.900 5.927 1.00 93.75 91 PHE A N 1
ATOM 753 C CA . PHE A 1 91 ? 4.652 6.069 6.697 1.00 93.75 91 PHE A CA 1
ATOM 754 C C . PHE A 1 91 ? 5.813 6.700 7.473 1.00 93.75 91 PHE A C 1
ATOM 756 O O . PHE A 1 91 ? 6.026 7.905 7.391 1.00 93.75 91 PHE A O 1
ATOM 763 N N . LYS A 1 92 ? 6.600 5.890 8.195 1.00 90.31 92 LYS A N 1
ATOM 764 C CA . LYS A 1 92 ? 7.772 6.377 8.942 1.00 90.31 92 LYS A CA 1
ATOM 765 C C . LYS A 1 92 ? 8.802 7.040 8.035 1.00 90.31 92 LYS A C 1
ATOM 767 O O . LYS A 1 92 ? 9.363 8.060 8.416 1.00 90.31 92 LYS A O 1
ATOM 772 N N . HIS A 1 93 ? 9.053 6.446 6.869 1.00 87.25 93 HIS A N 1
ATOM 773 C CA . HIS A 1 93 ? 9.965 7.006 5.881 1.00 87.25 93 HIS A CA 1
ATOM 774 C C . HIS A 1 93 ? 9.478 8.369 5.382 1.00 87.25 93 HIS A C 1
ATOM 776 O O . HIS A 1 93 ? 10.231 9.336 5.386 1.00 87.25 93 HIS A O 1
ATOM 782 N N . ARG A 1 94 ? 8.205 8.448 4.997 1.00 86.56 94 ARG A N 1
ATOM 783 C CA . ARG A 1 94 ? 7.602 9.654 4.434 1.00 86.56 94 ARG A CA 1
ATOM 784 C C . ARG A 1 94 ? 7.531 10.801 5.437 1.00 86.56 94 ARG A C 1
ATOM 786 O O . ARG A 1 94 ? 8.025 11.885 5.156 1.00 86.56 94 ARG A O 1
ATOM 793 N N . LEU A 1 95 ? 7.115 10.496 6.666 1.00 85.12 95 LEU A N 1
ATOM 794 C CA . LEU A 1 95 ? 7.176 11.439 7.779 1.00 85.12 95 LEU A CA 1
ATOM 795 C C . LEU A 1 95 ? 8.603 11.953 8.024 1.00 85.12 95 LEU A C 1
ATOM 797 O O . LEU A 1 95 ? 8.792 13.110 8.380 1.00 85.12 95 LEU A O 1
ATOM 801 N N . TYR A 1 96 ? 9.616 11.101 7.853 1.00 79.75 96 TYR A N 1
ATOM 802 C CA . TYR A 1 96 ? 11.004 11.513 8.017 1.00 79.75 96 TYR A CA 1
ATOM 803 C C . TYR A 1 96 ? 11.470 12.455 6.906 1.00 79.75 96 TYR A C 1
ATOM 805 O O . TYR A 1 96 ? 12.096 13.460 7.222 1.00 79.75 96 TYR A O 1
ATOM 813 N N . ILE A 1 97 ? 11.161 12.163 5.636 1.00 76.62 97 ILE A N 1
ATOM 814 C CA . ILE A 1 97 ? 11.483 13.061 4.513 1.00 76.62 97 ILE A CA 1
ATOM 815 C C . ILE A 1 97 ? 10.924 14.462 4.778 1.00 76.62 97 ILE A C 1
ATOM 817 O O . ILE A 1 97 ? 11.659 15.440 4.651 1.00 76.62 97 ILE A O 1
ATOM 821 N N . ASP A 1 98 ? 9.661 14.540 5.197 1.00 73.56 98 ASP A N 1
ATOM 822 C CA . ASP A 1 98 ? 8.982 15.811 5.449 1.00 73.56 98 ASP A CA 1
ATOM 823 C C . ASP A 1 98 ? 9.571 16.578 6.641 1.00 73.56 98 ASP A C 1
ATOM 825 O O . ASP A 1 98 ? 9.642 17.805 6.620 1.00 73.56 98 ASP A O 1
ATOM 829 N N . LEU A 1 99 ? 9.994 15.869 7.694 1.00 73.12 99 LEU A N 1
ATOM 830 C CA . LEU A 1 99 ? 10.514 16.484 8.921 1.00 73.12 99 LEU A CA 1
ATOM 831 C C . LEU A 1 99 ? 12.013 16.803 8.875 1.00 73.12 99 LEU A C 1
ATOM 833 O O . LEU A 1 99 ? 12.468 17.655 9.635 1.00 73.12 99 LEU A O 1
ATOM 837 N N . ALA A 1 100 ? 12.799 16.085 8.071 1.00 65.12 100 ALA A N 1
ATOM 838 C CA . ALA A 1 100 ? 14.257 16.141 8.147 1.00 65.12 100 ALA A CA 1
ATOM 839 C C . ALA A 1 100 ? 14.884 17.337 7.412 1.00 65.12 100 ALA A C 1
ATOM 841 O O . ALA A 1 100 ? 16.083 17.551 7.583 1.00 65.12 100 ALA A O 1
ATOM 842 N N . ASP A 1 101 ? 14.120 18.089 6.607 1.00 57.25 101 ASP A N 1
ATOM 843 C CA . ASP A 1 101 ? 14.556 19.266 5.819 1.00 57.25 101 ASP A CA 1
ATOM 844 C C . ASP A 1 101 ? 15.922 19.068 5.102 1.00 57.25 101 ASP A C 1
ATOM 846 O O . ASP A 1 101 ? 16.681 20.005 4.850 1.00 57.25 101 ASP A O 1
ATOM 850 N N . GLY A 1 102 ? 16.297 17.809 4.824 1.00 55.75 102 GLY A N 1
ATOM 851 C CA . GLY A 1 102 ? 17.688 17.442 4.576 1.00 55.75 102 GLY A CA 1
ATOM 852 C C . GLY A 1 102 ? 18.006 15.941 4.642 1.00 55.75 102 GLY A C 1
ATOM 853 O O . GLY A 1 102 ? 17.247 15.098 5.113 1.00 55.75 102 GLY A O 1
ATOM 854 N N . PHE A 1 103 ? 19.178 15.610 4.099 1.00 62.69 103 PHE A N 1
ATOM 855 C CA . PHE A 1 103 ? 19.658 14.263 3.771 1.00 62.69 103 PHE A CA 1
ATOM 856 C C . PHE A 1 103 ? 20.496 13.659 4.922 1.00 62.69 103 PHE A C 1
ATOM 858 O O . PHE A 1 103 ? 21.727 13.743 4.912 1.00 62.69 103 PHE A O 1
ATOM 865 N N . ASP A 1 104 ? 19.882 13.019 5.922 1.00 74.88 104 ASP A N 1
ATOM 866 C CA . ASP A 1 104 ? 20.654 12.242 6.910 1.00 74.88 104 ASP A CA 1
ATOM 867 C C . ASP A 1 104 ? 21.107 10.902 6.315 1.00 74.88 104 ASP A C 1
ATOM 869 O O . ASP A 1 104 ? 20.405 9.888 6.364 1.00 74.88 104 ASP A O 1
ATOM 873 N N . ARG A 1 105 ? 22.329 10.876 5.778 1.00 74.50 105 ARG A N 1
ATOM 874 C CA . ARG A 1 105 ? 22.932 9.665 5.200 1.00 74.50 105 ARG A CA 1
ATOM 875 C C . ARG A 1 105 ? 22.875 8.451 6.136 1.00 74.50 105 ARG A C 1
ATOM 877 O O . ARG A 1 105 ? 22.754 7.331 5.646 1.00 74.50 105 ARG A O 1
ATOM 884 N N . LYS A 1 106 ? 22.955 8.637 7.460 1.00 81.69 106 LYS A N 1
ATOM 885 C CA . LYS A 1 106 ? 22.895 7.527 8.422 1.00 81.69 106 LYS A CA 1
ATOM 886 C C . LYS A 1 106 ? 21.489 6.940 8.488 1.00 81.69 106 LYS A C 1
ATOM 888 O O . LYS A 1 106 ? 21.348 5.718 8.496 1.00 81.69 106 LYS A O 1
ATOM 893 N N . TYR A 1 107 ? 20.463 7.788 8.505 1.00 81.56 107 TYR A N 1
ATOM 894 C CA . TYR A 1 107 ? 19.075 7.337 8.459 1.00 81.56 107 TYR A CA 1
ATOM 895 C C . TYR A 1 107 ? 18.787 6.562 7.174 1.00 81.56 107 TYR A C 1
ATOM 897 O O . TYR A 1 107 ? 18.293 5.439 7.243 1.00 81.56 107 TYR A O 1
ATOM 905 N N . TYR A 1 108 ? 19.165 7.104 6.014 1.00 79.69 108 TYR A N 1
ATOM 906 C CA . TYR A 1 108 ? 18.929 6.428 4.737 1.00 79.69 108 TYR A CA 1
ATOM 907 C C . TYR A 1 108 ? 19.692 5.113 4.620 1.00 79.69 108 TYR A C 1
ATOM 909 O O . TYR A 1 108 ? 19.122 4.139 4.144 1.00 79.69 108 TYR A O 1
ATOM 917 N N . LYS A 1 109 ? 20.922 5.028 5.140 1.00 85.19 109 LYS A N 1
ATOM 918 C CA . LYS A 1 109 ? 21.648 3.754 5.216 1.00 85.19 109 LYS A CA 1
ATOM 919 C C . LYS A 1 109 ? 20.899 2.713 6.056 1.00 85.19 109 LYS A C 1
ATOM 921 O O . LYS A 1 109 ? 20.813 1.554 5.660 1.00 85.19 109 LYS A O 1
ATOM 926 N N . ASN A 1 110 ? 20.327 3.117 7.192 1.00 87.69 110 ASN A N 1
ATOM 927 C CA . ASN A 1 110 ? 19.505 2.224 8.013 1.00 87.69 110 ASN A CA 1
ATOM 928 C C . ASN A 1 110 ? 18.214 1.817 7.291 1.00 87.69 110 ASN A C 1
ATOM 930 O O . ASN A 1 110 ? 17.791 0.667 7.380 1.00 87.69 110 ASN A O 1
ATOM 934 N N . LEU A 1 111 ? 17.587 2.757 6.584 1.00 88.06 111 LEU A N 1
ATOM 935 C CA . LEU A 1 111 ? 16.359 2.515 5.842 1.00 88.06 111 LEU A CA 1
ATOM 936 C C . LEU A 1 111 ? 16.599 1.546 4.680 1.00 88.06 111 LEU A C 1
ATOM 938 O O . LEU A 1 111 ? 15.862 0.577 4.540 1.00 88.06 111 LEU A O 1
ATOM 942 N N . LEU A 1 112 ? 17.666 1.764 3.912 1.00 91.50 112 LEU A N 1
ATOM 943 C CA . LEU A 1 112 ? 18.129 0.881 2.848 1.00 91.50 112 LEU A CA 1
ATOM 944 C C . LEU A 1 112 ? 18.412 -0.521 3.384 1.00 91.50 112 LEU A C 1
ATOM 946 O O . LEU A 1 112 ? 17.844 -1.483 2.881 1.00 91.50 112 LEU A O 1
ATOM 950 N N . SER A 1 113 ? 19.220 -0.633 4.443 1.00 92.31 113 SER A N 1
ATOM 951 C CA . SER A 1 113 ? 19.532 -1.922 5.067 1.00 92.31 113 SER A CA 1
ATOM 952 C C . SER A 1 113 ? 18.262 -2.668 5.474 1.00 92.31 113 SER A C 1
ATOM 954 O O . SER A 1 113 ? 18.153 -3.868 5.237 1.00 92.31 113 SER A O 1
ATOM 956 N N . LYS A 1 114 ? 17.266 -1.952 6.007 1.00 93.25 114 LYS A N 1
ATOM 957 C CA . LYS A 1 114 ? 15.966 -2.530 6.337 1.00 93.25 114 LYS A CA 1
ATOM 958 C C . LYS A 1 114 ? 15.167 -2.965 5.105 1.00 93.25 114 LYS A C 1
ATOM 960 O O . LYS A 1 114 ? 14.497 -3.984 5.167 1.00 93.25 114 LYS A O 1
ATOM 965 N N . ARG A 1 115 ? 15.214 -2.224 3.993 1.00 94.06 115 ARG A N 1
ATOM 966 C CA . ARG A 1 115 ? 14.534 -2.623 2.747 1.00 94.06 115 ARG A CA 1
ATOM 967 C C . ARG A 1 115 ? 15.184 -3.844 2.113 1.00 94.06 115 ARG A C 1
ATOM 969 O O . ARG A 1 115 ? 14.461 -4.719 1.657 1.00 94.06 115 ARG A O 1
ATOM 976 N N . MET A 1 116 ? 16.509 -3.929 2.136 1.00 94.06 116 MET A N 1
ATOM 977 C CA . MET A 1 116 ? 17.224 -5.122 1.683 1.00 94.06 116 MET A CA 1
ATOM 978 C C . MET A 1 116 ? 16.875 -6.336 2.550 1.00 94.06 116 MET A C 1
ATOM 980 O O . MET A 1 116 ? 16.545 -7.390 2.016 1.00 94.06 116 MET A O 1
ATOM 984 N N . ASP A 1 117 ? 16.847 -6.167 3.875 1.00 94.69 117 ASP A N 1
ATOM 985 C CA . ASP A 1 117 ? 16.404 -7.208 4.809 1.00 94.69 117 ASP A CA 1
ATOM 986 C C . ASP A 1 117 ? 14.948 -7.637 4.559 1.00 94.69 117 ASP A C 1
ATOM 988 O O . ASP A 1 117 ? 14.658 -8.827 4.482 1.00 94.69 117 ASP A O 1
ATOM 992 N N . ASP A 1 118 ? 14.036 -6.680 4.355 1.00 95.88 118 ASP A N 1
ATOM 993 C CA . ASP A 1 118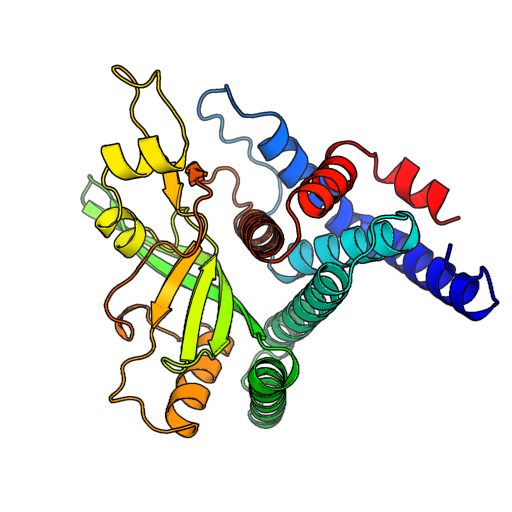 ? 12.639 -6.952 4.009 1.00 95.88 118 ASP A CA 1
ATOM 994 C C . ASP A 1 118 ? 12.538 -7.755 2.684 1.00 95.88 118 ASP A C 1
ATOM 996 O O . ASP A 1 118 ? 11.765 -8.709 2.601 1.00 95.88 118 ASP A O 1
ATOM 1000 N N . ILE A 1 119 ? 13.334 -7.439 1.653 1.00 93.88 119 ILE A N 1
ATOM 1001 C CA . ILE A 1 119 ? 13.333 -8.199 0.386 1.00 93.88 119 ILE A CA 1
ATOM 1002 C C . ILE A 1 119 ? 13.799 -9.639 0.607 1.00 93.88 119 ILE A C 1
ATOM 1004 O O . ILE A 1 119 ? 13.143 -10.565 0.133 1.00 93.88 119 ILE A O 1
ATOM 1008 N N . GLU A 1 120 ? 14.901 -9.838 1.325 1.00 91.00 120 GLU A N 1
ATOM 1009 C CA . GLU A 1 120 ? 15.500 -11.167 1.493 1.00 91.00 120 GLU A CA 1
ATOM 1010 C C . GLU A 1 120 ? 14.710 -12.037 2.487 1.00 91.00 120 GLU A C 1
ATOM 1012 O O . GLU A 1 120 ? 14.499 -13.225 2.246 1.00 91.00 120 GLU A O 1
ATOM 1017 N N . ASN A 1 121 ? 14.206 -11.454 3.580 1.00 91.62 121 ASN A N 1
ATOM 1018 C CA . ASN A 1 121 ? 13.576 -12.201 4.676 1.00 91.62 121 ASN A CA 1
ATOM 1019 C C . ASN A 1 121 ? 12.042 -12.147 4.678 1.00 91.62 121 ASN A C 1
ATOM 1021 O O . ASN A 1 121 ? 11.401 -13.058 5.204 1.00 91.62 121 ASN A O 1
ATOM 1025 N N . LYS A 1 122 ? 11.434 -11.109 4.092 1.00 89.75 122 LYS A N 1
ATOM 1026 C CA . LYS A 1 122 ? 9.969 -10.965 3.942 1.00 89.75 122 LYS A CA 1
ATOM 1027 C C . LYS A 1 122 ? 9.512 -11.062 2.488 1.00 89.75 122 LYS A C 1
ATOM 1029 O O . LYS A 1 122 ? 8.346 -10.824 2.193 1.00 89.75 122 LYS A O 1
ATOM 1034 N N . LYS A 1 123 ? 10.422 -11.422 1.574 1.00 92.31 123 LYS A N 1
ATOM 1035 C CA . LYS A 1 123 ? 10.206 -11.576 0.122 1.00 92.31 123 LYS A CA 1
ATOM 1036 C C . LYS A 1 123 ? 9.841 -10.288 -0.615 1.00 92.31 123 LYS A C 1
ATOM 1038 O O . LYS A 1 123 ? 9.740 -10.307 -1.844 1.00 92.31 123 LYS A O 1
ATOM 1043 N N . ALA A 1 124 ? 9.608 -9.181 0.085 1.00 95.19 124 ALA A N 1
ATOM 1044 C CA . ALA A 1 124 ? 9.214 -7.924 -0.520 1.00 95.19 124 ALA A CA 1
ATOM 1045 C C . ALA A 1 124 ? 9.546 -6.728 0.371 1.00 95.19 124 ALA A C 1
ATOM 1047 O O . ALA A 1 124 ? 9.416 -6.778 1.590 1.00 95.19 124 ALA A O 1
ATOM 1048 N N . ALA A 1 125 ? 9.870 -5.609 -0.267 1.00 95.94 125 ALA A N 1
ATOM 1049 C CA . ALA A 1 125 ? 9.894 -4.298 0.360 1.00 95.94 125 ALA A CA 1
ATOM 1050 C C . ALA A 1 125 ? 9.021 -3.329 -0.431 1.00 95.94 125 ALA A C 1
ATOM 1052 O O . ALA A 1 125 ? 8.969 -3.392 -1.657 1.00 95.94 125 ALA A O 1
ATOM 1053 N N . TYR A 1 126 ? 8.365 -2.407 0.270 1.00 95.31 126 TYR A N 1
ATOM 1054 C CA . TYR A 1 126 ? 7.518 -1.392 -0.349 1.00 95.31 126 TYR A CA 1
ATOM 1055 C C . TYR A 1 126 ? 8.058 0.002 -0.060 1.00 95.31 126 TYR A C 1
ATOM 1057 O O . TYR A 1 126 ? 8.491 0.310 1.056 1.00 95.31 126 TYR A O 1
ATOM 1065 N N . ILE A 1 127 ? 8.019 0.843 -1.085 1.00 93.12 127 ILE A N 1
ATOM 1066 C CA . ILE A 1 127 ? 8.481 2.221 -1.055 1.00 93.12 127 ILE A CA 1
ATOM 1067 C C . ILE A 1 127 ? 7.354 3.093 -1.591 1.00 93.12 127 ILE A C 1
ATOM 1069 O O . ILE A 1 127 ? 6.875 2.905 -2.705 1.00 93.12 127 ILE A O 1
ATOM 1073 N N . ALA A 1 128 ? 6.932 4.064 -0.789 1.00 90.69 128 ALA A N 1
ATOM 1074 C CA . ALA A 1 128 ? 6.145 5.178 -1.284 1.00 90.69 128 ALA A CA 1
ATOM 1075 C C . ALA A 1 128 ? 7.090 6.079 -2.072 1.00 90.69 128 ALA A C 1
ATOM 1077 O O . ALA A 1 128 ? 8.074 6.524 -1.482 1.00 90.69 128 ALA A O 1
ATOM 1078 N N . HIS A 1 129 ? 6.803 6.346 -3.346 1.00 86.50 129 HIS A N 1
ATOM 1079 C CA . HIS A 1 129 ? 7.649 7.104 -4.276 1.00 86.50 129 HIS A CA 1
ATOM 1080 C C . HIS A 1 129 ? 6.849 8.205 -4.993 1.00 86.50 129 HIS A C 1
ATOM 1082 O O . HIS A 1 129 ? 5.737 7.960 -5.469 1.00 86.50 129 HIS A O 1
ATOM 1088 N N . VAL A 1 130 ? 7.407 9.412 -5.093 1.00 82.12 130 VAL A N 1
ATOM 1089 C CA . VAL A 1 130 ? 6.866 10.485 -5.933 1.00 82.12 130 VAL A CA 1
ATOM 1090 C C . VAL A 1 130 ? 7.505 10.392 -7.311 1.00 82.12 130 VAL A C 1
ATOM 1092 O O . VAL A 1 130 ? 8.625 10.849 -7.524 1.00 82.12 130 VAL A O 1
ATOM 1095 N N . GLU A 1 131 ? 6.738 9.883 -8.264 1.00 75.25 131 GLU A N 1
ATOM 1096 C CA . GLU A 1 131 ? 7.116 9.899 -9.667 1.00 75.25 131 GLU A CA 1
ATOM 1097 C C . GLU A 1 131 ? 6.960 11.317 -10.225 1.00 75.25 131 GLU A C 1
ATOM 1099 O O . GLU A 1 131 ? 5.946 11.989 -9.995 1.00 75.25 131 GLU A O 1
ATOM 1104 N N . ARG A 1 132 ? 7.941 11.774 -11.005 1.00 69.06 132 ARG A N 1
ATOM 1105 C CA . ARG A 1 132 ? 7.844 13.040 -11.736 1.00 69.06 132 ARG A CA 1
ATOM 1106 C C . ARG A 1 132 ? 7.426 12.766 -13.176 1.00 69.06 132 ARG A C 1
ATOM 1108 O O . ARG A 1 132 ? 8.234 12.362 -14.007 1.00 69.06 132 ARG A O 1
ATOM 1115 N N . ALA A 1 133 ? 6.158 13.013 -13.478 1.00 58.53 133 ALA A N 1
ATOM 1116 C CA . ALA A 1 133 ? 5.616 12.869 -14.818 1.00 58.53 133 ALA A CA 1
ATOM 1117 C C . ALA A 1 133 ? 5.712 14.203 -15.567 1.00 58.53 133 ALA A C 1
ATOM 1119 O O . ALA A 1 133 ? 4.986 15.149 -15.266 1.00 58.53 133 ALA A O 1
ATOM 1120 N N . VAL A 1 134 ? 6.575 14.256 -16.581 1.00 58.53 134 VAL A N 1
ATOM 1121 C CA . VAL A 1 134 ? 6.603 15.351 -17.557 1.00 58.53 134 VAL A CA 1
ATOM 1122 C C . VAL A 1 134 ? 5.887 14.880 -18.818 1.00 58.53 134 VAL A C 1
ATOM 1124 O O . VAL A 1 134 ? 6.314 13.905 -19.438 1.00 58.53 134 VAL A O 1
ATOM 1127 N N . PHE A 1 135 ? 4.793 15.536 -19.207 1.00 59.75 135 PHE A N 1
ATOM 1128 C CA . PHE A 1 135 ? 4.070 15.174 -20.428 1.00 59.75 135 PHE A CA 1
ATOM 1129 C C . PHE A 1 135 ? 3.588 16.378 -21.222 1.00 59.75 135 PHE A C 1
ATOM 1131 O O . PHE A 1 135 ? 3.213 17.407 -20.669 1.00 59.75 135 PHE A O 1
ATOM 1138 N N . ASN A 1 136 ? 3.548 16.198 -22.540 1.00 55.12 136 ASN A N 1
ATOM 1139 C CA . ASN A 1 136 ? 2.967 17.161 -23.460 1.00 55.12 136 ASN A CA 1
ATOM 1140 C C . ASN A 1 136 ? 1.469 16.900 -23.576 1.00 55.12 136 ASN A C 1
ATOM 1142 O O . ASN A 1 136 ? 1.041 15.785 -23.887 1.00 55.12 136 ASN A O 1
ATOM 1146 N N . ARG A 1 137 ? 0.669 17.931 -23.329 1.00 58.84 137 ARG A N 1
ATOM 1147 C CA . ARG A 1 137 ? -0.731 17.964 -23.744 1.00 58.84 137 ARG A CA 1
ATOM 1148 C C . ARG A 1 137 ? -0.815 18.058 -25.269 1.00 58.84 137 ARG A C 1
ATOM 1150 O O . ARG A 1 137 ? 0.150 18.427 -25.935 1.00 58.84 137 ARG A O 1
ATOM 1157 N N . GLU A 1 138 ? -1.983 17.729 -25.816 1.00 54.75 138 GLU A N 1
ATOM 1158 C CA . GLU A 1 138 ? -2.254 17.808 -27.262 1.00 54.75 138 GLU A CA 1
ATOM 1159 C C . GLU A 1 138 ? -2.078 19.232 -27.822 1.00 54.75 138 GLU A C 1
ATOM 1161 O O . GLU A 1 138 ? -1.749 19.397 -28.991 1.00 54.75 138 GLU A O 1
ATOM 1166 N N . ASP A 1 139 ? -2.222 20.252 -26.972 1.00 69.19 139 ASP A N 1
ATOM 1167 C CA . ASP A 1 139 ? -1.978 21.665 -27.289 1.00 69.19 139 ASP A CA 1
ATOM 1168 C C . ASP A 1 139 ? -0.489 22.074 -27.239 1.00 69.19 139 ASP A C 1
ATOM 1170 O O . ASP A 1 139 ? -0.159 23.242 -27.437 1.00 69.19 139 ASP A O 1
ATOM 1174 N N . GLY A 1 140 ? 0.419 21.129 -26.974 1.00 56.44 140 GLY A N 1
ATOM 1175 C CA . GLY A 1 140 ? 1.860 21.366 -26.870 1.00 56.44 140 GLY A CA 1
ATOM 1176 C C . GLY A 1 140 ? 2.342 21.835 -25.492 1.00 56.44 140 GLY A C 1
ATOM 1177 O O . GLY A 1 140 ? 3.543 22.040 -25.315 1.00 56.44 140 GLY A O 1
ATOM 1178 N N . THR A 1 141 ? 1.456 21.978 -24.502 1.00 65.94 141 THR A N 1
ATOM 1179 C CA . THR A 1 141 ? 1.829 22.387 -23.139 1.00 65.94 141 THR A CA 1
ATOM 1180 C C . THR A 1 141 ? 2.549 21.262 -22.405 1.00 65.94 141 THR A C 1
ATOM 1182 O O . THR A 1 141 ? 2.002 20.169 -22.253 1.00 65.94 141 THR A O 1
ATOM 1185 N N . ILE A 1 142 ? 3.740 21.545 -21.875 1.00 58.03 142 ILE A N 1
ATOM 1186 C CA . ILE A 1 142 ? 4.438 20.647 -20.951 1.00 58.03 142 ILE A CA 1
ATOM 1187 C C . ILE A 1 142 ? 3.804 20.780 -19.563 1.00 58.03 142 ILE A C 1
ATOM 1189 O O . ILE A 1 142 ? 3.847 21.844 -18.947 1.00 58.03 142 ILE A O 1
ATOM 1193 N N . VAL A 1 143 ? 3.241 19.690 -19.053 1.00 59.16 143 VAL A N 1
ATOM 1194 C CA . VAL A 1 143 ? 2.810 19.556 -17.661 1.00 59.16 143 VAL A CA 1
ATOM 1195 C C . VAL A 1 143 ? 3.883 18.785 -16.907 1.00 59.16 143 VAL A C 1
ATOM 1197 O O . VAL A 1 143 ? 4.176 17.642 -17.249 1.00 59.16 143 VAL A O 1
ATOM 1200 N N . ASP A 1 144 ? 4.449 19.417 -15.882 1.00 62.84 144 ASP A N 1
ATOM 1201 C CA . ASP A 1 144 ? 5.313 18.783 -14.885 1.00 62.84 144 ASP A CA 1
ATOM 1202 C C . ASP A 1 144 ? 4.471 18.484 -13.641 1.00 62.84 144 ASP A C 1
ATOM 1204 O O . ASP A 1 144 ? 4.097 19.386 -12.887 1.00 62.84 144 ASP A O 1
ATOM 1208 N N . GLY A 1 145 ? 4.086 17.220 -13.486 1.00 64.06 145 GLY A N 1
ATOM 1209 C CA . GLY A 1 145 ? 3.257 16.744 -12.389 1.00 64.06 145 GLY A CA 1
ATOM 1210 C C . GLY A 1 145 ? 4.037 15.807 -11.478 1.00 64.06 145 GLY A C 1
ATOM 1211 O O . GLY A 1 145 ? 4.676 14.863 -11.937 1.00 64.06 145 GLY A O 1
ATOM 1212 N N . LYS A 1 146 ? 3.937 16.027 -10.166 1.00 72.62 146 LYS A N 1
ATOM 1213 C CA . LYS A 1 146 ? 4.320 15.027 -9.164 1.00 72.62 146 LYS A CA 1
ATOM 1214 C C . LYS A 1 146 ? 3.173 14.041 -8.979 1.00 72.62 146 LYS A C 1
ATOM 1216 O O . LYS A 1 146 ? 2.021 14.458 -8.870 1.00 72.62 146 LYS A O 1
ATOM 1221 N N . HIS A 1 147 ? 3.483 12.753 -8.910 1.00 78.00 147 HIS A N 1
ATOM 1222 C CA . HIS A 1 147 ? 2.486 11.696 -8.818 1.00 78.00 147 HIS A CA 1
ATOM 1223 C C . HIS A 1 147 ? 2.890 10.629 -7.805 1.00 78.00 147 HIS A C 1
ATOM 1225 O O . HIS A 1 147 ? 3.964 10.046 -7.898 1.00 78.00 147 HIS A O 1
ATOM 1231 N N . ALA A 1 148 ? 2.022 10.352 -6.835 1.00 81.50 148 ALA A N 1
ATOM 1232 C CA . ALA A 1 148 ? 2.283 9.330 -5.831 1.00 81.50 148 ALA A CA 1
ATOM 1233 C C . ALA A 1 148 ? 2.184 7.921 -6.435 1.00 81.50 148 ALA A C 1
ATOM 1235 O O . ALA A 1 148 ? 1.206 7.589 -7.109 1.00 81.50 148 ALA A O 1
ATOM 1236 N N . THR A 1 149 ? 3.171 7.079 -6.151 1.00 85.81 149 THR A N 1
ATOM 1237 C CA . THR A 1 149 ? 3.218 5.661 -6.519 1.00 85.81 149 THR A CA 1
ATOM 1238 C C . THR A 1 149 ? 3.646 4.808 -5.326 1.00 85.81 149 THR A C 1
ATOM 1240 O O . THR A 1 149 ? 4.285 5.298 -4.390 1.00 85.81 149 THR A O 1
ATOM 1243 N N . ILE A 1 150 ? 3.289 3.524 -5.350 1.00 90.50 150 ILE A N 1
ATOM 1244 C CA . ILE A 1 150 ? 3.859 2.524 -4.442 1.00 90.50 150 ILE A CA 1
ATOM 1245 C C . ILE A 1 150 ? 4.697 1.566 -5.280 1.00 90.50 150 ILE A C 1
ATOM 1247 O O . ILE A 1 150 ? 4.192 0.942 -6.212 1.00 90.50 150 ILE A O 1
ATOM 1251 N N . VAL A 1 151 ? 5.974 1.440 -4.937 1.00 91.12 151 VAL A N 1
ATOM 1252 C CA . VAL A 1 151 ? 6.922 0.543 -5.594 1.00 91.12 151 VAL A CA 1
ATOM 1253 C C . VAL A 1 151 ? 7.169 -0.650 -4.683 1.00 91.12 151 VAL A C 1
ATOM 1255 O O . VAL A 1 151 ? 7.607 -0.484 -3.547 1.00 91.12 151 VAL A O 1
ATOM 1258 N N . LYS A 1 152 ? 6.898 -1.857 -5.173 1.00 94.00 152 LYS A N 1
ATOM 1259 C CA . LYS A 1 152 ? 7.307 -3.112 -4.539 1.00 94.00 152 LYS A CA 1
ATOM 1260 C C . LYS A 1 152 ? 8.607 -3.581 -5.163 1.00 94.00 152 LYS A C 1
ATOM 1262 O O . LYS A 1 152 ? 8.640 -3.797 -6.367 1.00 94.00 152 LYS A O 1
ATOM 1267 N N . TYR A 1 153 ? 9.620 -3.813 -4.348 1.00 93.06 153 TYR A N 1
ATOM 1268 C CA . TYR A 1 153 ? 10.819 -4.561 -4.707 1.00 93.06 153 TYR A CA 1
ATOM 1269 C C . TYR A 1 153 ? 10.702 -5.991 -4.201 1.00 93.06 153 TYR A C 1
ATOM 1271 O O . TYR A 1 153 ? 10.182 -6.223 -3.110 1.00 93.06 153 TYR A O 1
ATOM 1279 N N . SER A 1 154 ? 11.167 -6.947 -4.995 1.00 93.06 154 SER A N 1
ATOM 1280 C CA . SER A 1 154 ? 11.191 -8.364 -4.640 1.00 93.06 154 SER A CA 1
ATOM 1281 C C . SER A 1 154 ? 12.240 -9.089 -5.489 1.00 93.06 154 SER A C 1
ATOM 1283 O O . SER A 1 154 ? 12.872 -8.487 -6.361 1.00 93.06 154 SER A O 1
ATOM 1285 N N . LYS A 1 155 ? 12.449 -10.370 -5.203 1.00 90.56 155 LYS A N 1
AT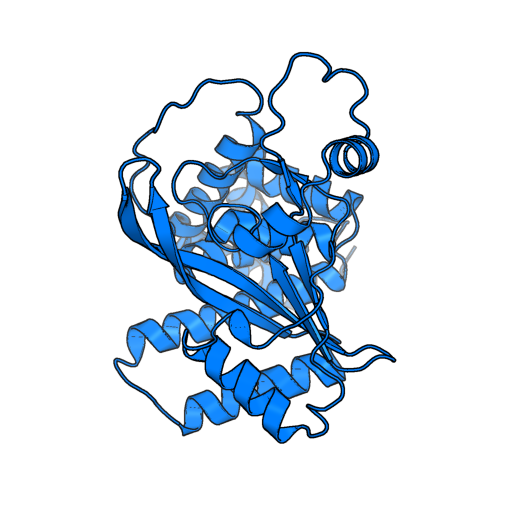OM 1286 C CA . LYS A 1 155 ? 13.457 -11.219 -5.830 1.00 90.56 155 LYS A CA 1
ATOM 1287 C C . LYS A 1 155 ? 12.849 -12.588 -6.104 1.00 90.56 155 LYS A C 1
ATOM 1289 O O . LYS A 1 155 ? 12.190 -13.156 -5.234 1.00 90.56 155 LYS A O 1
ATOM 1294 N N . ASP A 1 156 ? 13.028 -13.075 -7.323 1.00 89.00 156 ASP A N 1
ATOM 1295 C CA . ASP A 1 156 ? 12.664 -14.427 -7.746 1.00 89.00 156 ASP A CA 1
ATOM 1296 C C . ASP A 1 156 ? 13.889 -15.131 -8.361 1.00 89.00 156 ASP A C 1
ATOM 1298 O O . ASP A 1 156 ? 15.008 -14.613 -8.296 1.00 89.00 156 ASP A O 1
ATOM 1302 N N . ASP A 1 157 ? 13.696 -16.325 -8.926 1.00 86.44 157 ASP A N 1
ATOM 1303 C CA . ASP A 1 157 ? 14.782 -17.105 -9.536 1.00 86.44 157 ASP A CA 1
ATOM 1304 C C . ASP A 1 157 ? 15.439 -16.386 -10.732 1.00 86.44 157 ASP A C 1
ATOM 1306 O O . ASP A 1 157 ? 16.589 -16.672 -11.061 1.00 86.44 157 ASP A O 1
ATOM 1310 N N . ASN A 1 158 ? 14.743 -15.426 -11.353 1.00 81.56 158 ASN A N 1
ATOM 1311 C CA . ASN A 1 158 ? 15.254 -14.602 -12.451 1.00 81.56 158 ASN A CA 1
ATOM 1312 C C . ASN A 1 158 ? 15.895 -13.294 -11.947 1.00 81.56 158 ASN A C 1
ATOM 1314 O O . ASN A 1 158 ? 16.194 -12.406 -12.743 1.00 81.56 158 ASN A O 1
ATOM 1318 N N . GLY A 1 159 ? 16.091 -13.152 -10.632 1.00 85.00 159 GLY A N 1
ATOM 1319 C CA . GLY A 1 159 ? 16.740 -12.004 -10.012 1.00 85.00 159 GLY A CA 1
ATOM 1320 C C . GLY A 1 159 ? 15.767 -11.003 -9.396 1.00 85.00 159 GLY A C 1
ATOM 1321 O O . GLY A 1 159 ? 14.622 -11.309 -9.050 1.00 85.00 159 GLY A O 1
ATOM 1322 N N . TYR A 1 160 ? 16.257 -9.783 -9.189 1.00 88.00 160 TYR A N 1
ATOM 1323 C CA . TYR A 1 160 ? 15.447 -8.719 -8.613 1.00 88.00 160 TYR A CA 1
ATOM 1324 C C . TYR A 1 160 ? 14.467 -8.159 -9.639 1.00 88.00 160 TYR A C 1
ATOM 1326 O O . TYR A 1 160 ? 14.753 -8.018 -10.829 1.00 88.00 160 TYR A O 1
ATOM 1334 N N . TYR A 1 161 ? 13.303 -7.769 -9.147 1.00 88.50 161 TYR A N 1
ATOM 1335 C CA . TYR A 1 161 ? 12.305 -7.074 -9.935 1.00 88.50 161 TYR A CA 1
ATOM 1336 C C . TYR A 1 161 ? 11.606 -6.026 -9.082 1.00 88.50 161 TYR A C 1
ATOM 1338 O O . TYR A 1 161 ? 11.597 -6.088 -7.847 1.00 88.50 161 TYR A O 1
ATOM 1346 N N . LYS A 1 162 ? 10.962 -5.077 -9.757 1.00 89.38 162 LYS A N 1
ATOM 1347 C CA . LYS A 1 162 ? 10.034 -4.158 -9.111 1.00 89.38 162 LYS A CA 1
ATOM 1348 C C . LYS A 1 162 ? 8.669 -4.161 -9.771 1.00 89.38 162 LYS A C 1
ATOM 1350 O O . LYS A 1 162 ? 8.544 -4.392 -10.971 1.00 89.38 162 LYS A O 1
ATOM 1355 N N . ILE A 1 163 ? 7.642 -3.894 -8.978 1.00 90.19 163 ILE A N 1
ATOM 1356 C CA . ILE A 1 163 ? 6.287 -3.626 -9.447 1.00 90.19 163 ILE A CA 1
ATOM 1357 C C . ILE A 1 163 ? 5.933 -2.213 -9.017 1.00 90.19 163 ILE A C 1
ATOM 1359 O O . ILE A 1 163 ? 6.014 -1.891 -7.834 1.00 90.19 163 ILE A O 1
ATOM 1363 N N . ILE A 1 164 ? 5.534 -1.378 -9.968 1.00 88.50 164 ILE A N 1
ATOM 1364 C CA . ILE A 1 164 ? 5.010 -0.048 -9.669 1.00 88.50 164 ILE A CA 1
ATOM 1365 C C . ILE A 1 164 ? 3.486 -0.138 -9.713 1.00 88.50 164 ILE A C 1
ATOM 1367 O O . ILE A 1 164 ? 2.911 -0.462 -10.755 1.00 88.50 164 ILE A O 1
ATOM 1371 N N . TYR A 1 165 ? 2.840 0.145 -8.586 1.00 87.00 165 TYR A N 1
ATOM 1372 C CA . TYR A 1 165 ? 1.389 0.253 -8.474 1.00 87.00 165 TYR A CA 1
ATOM 1373 C C . TYR A 1 165 ? 1.001 1.719 -8.621 1.00 87.00 165 TYR A C 1
ATOM 1375 O O . TYR A 1 165 ? 1.292 2.507 -7.723 1.00 87.00 165 TYR A O 1
ATOM 1383 N N . ASN A 1 166 ? 0.398 2.060 -9.767 1.00 74.38 166 ASN A N 1
ATOM 1384 C CA . ASN A 1 166 ? -0.452 3.227 -10.043 1.00 74.38 166 ASN A CA 1
ATOM 1385 C C . ASN A 1 166 ? -0.707 3.363 -11.561 1.00 74.38 166 ASN A C 1
ATOM 1387 O O . ASN A 1 166 ? -0.018 4.108 -12.261 1.00 74.38 166 ASN A O 1
ATOM 1391 N N . ALA A 1 167 ? -1.726 2.699 -12.097 1.00 55.72 167 ALA A N 1
ATOM 1392 C CA . ALA A 1 167 ? -2.002 2.738 -13.538 1.00 55.72 167 ALA A CA 1
ATOM 1393 C C . ALA A 1 167 ? -2.639 4.040 -14.068 1.00 55.72 167 ALA A C 1
ATOM 1395 O O . ALA A 1 167 ? -3.094 4.083 -15.209 1.00 55.72 167 ALA A O 1
ATOM 1396 N N . GLY A 1 168 ? -2.737 5.086 -13.243 1.00 60.50 168 GLY A N 1
ATOM 1397 C CA . GLY A 1 168 ? -3.218 6.396 -13.671 1.00 60.50 168 GLY A CA 1
ATOM 1398 C C . GLY A 1 168 ? -2.166 7.180 -14.466 1.00 60.50 168 GLY A C 1
ATOM 1399 O O . GLY A 1 168 ? -1.459 6.657 -15.324 1.00 60.50 168 GLY A O 1
ATOM 1400 N N . TYR A 1 169 ? -2.041 8.472 -14.158 1.00 55.06 169 TYR A N 1
ATOM 1401 C CA . TYR A 1 169 ? -1.117 9.374 -14.852 1.00 55.06 169 TYR A CA 1
ATOM 1402 C C . TYR A 1 169 ? 0.377 9.006 -14.691 1.00 55.06 169 TYR A C 1
ATOM 1404 O O . TYR A 1 169 ? 1.168 9.366 -15.559 1.00 55.06 169 TYR A O 1
ATOM 1412 N N . GLY A 1 170 ? 0.768 8.273 -13.638 1.00 53.19 170 GLY A N 1
ATOM 1413 C CA . GLY A 1 170 ? 2.176 8.043 -13.269 1.00 53.19 170 GLY A CA 1
ATOM 1414 C C . GLY A 1 170 ? 2.958 6.997 -14.071 1.00 53.19 170 GLY A C 1
ATOM 1415 O O . GLY A 1 170 ? 4.146 7.186 -14.305 1.00 53.19 170 GLY A O 1
ATOM 1416 N N . ILE A 1 171 ? 2.327 5.908 -14.530 1.00 60.78 171 ILE A N 1
ATOM 1417 C CA . ILE A 1 171 ? 3.011 4.821 -15.279 1.00 60.78 171 ILE A CA 1
ATOM 1418 C C . ILE A 1 171 ? 2.546 4.801 -16.745 1.00 60.78 171 ILE A C 1
ATOM 1420 O O . ILE A 1 171 ? 2.556 3.776 -17.432 1.00 60.78 171 ILE A O 1
ATOM 1424 N N . ARG A 1 172 ? 2.082 5.956 -17.238 1.00 63.31 172 ARG A N 1
ATOM 1425 C CA . ARG A 1 172 ? 1.334 6.075 -18.492 1.00 63.31 172 ARG A CA 1
ATOM 1426 C C . ARG A 1 172 ? 2.118 5.563 -19.698 1.00 63.31 172 ARG A C 1
ATOM 1428 O O . ARG A 1 172 ? 1.532 4.888 -20.529 1.00 63.31 172 ARG A O 1
ATOM 1435 N N . LYS A 1 173 ? 3.431 5.804 -19.790 1.00 66.94 173 LYS A N 1
ATOM 1436 C CA . LYS A 1 173 ? 4.228 5.385 -20.959 1.00 66.94 173 LYS A CA 1
ATOM 1437 C C . LYS A 1 173 ? 4.320 3.861 -21.097 1.00 66.94 173 LYS A C 1
ATOM 1439 O O . LYS A 1 173 ? 4.079 3.340 -22.181 1.00 66.94 173 LYS A O 1
ATOM 1444 N N . ALA A 1 174 ? 4.638 3.150 -20.014 1.00 71.00 174 ALA A N 1
ATOM 1445 C CA . ALA A 1 174 ? 4.724 1.690 -20.046 1.00 71.00 174 ALA A CA 1
ATOM 1446 C C . ALA A 1 174 ? 3.340 1.040 -20.145 1.00 71.00 174 ALA A C 1
ATOM 1448 O O . ALA A 1 174 ? 3.168 0.104 -20.915 1.00 71.00 174 ALA A O 1
ATOM 1449 N N . ASN A 1 175 ? 2.332 1.583 -19.454 1.00 72.75 175 ASN A N 1
ATOM 1450 C CA . ASN A 1 175 ? 0.954 1.130 -19.630 1.00 72.75 175 ASN A CA 1
ATOM 1451 C C . ASN A 1 175 ? 0.472 1.326 -21.075 1.00 72.75 175 ASN A C 1
ATOM 1453 O O . ASN A 1 175 ? -0.089 0.398 -21.636 1.00 72.75 175 ASN A O 1
ATOM 1457 N N . MET A 1 176 ? 0.731 2.480 -21.704 1.00 69.75 176 MET A N 1
ATOM 1458 C CA . MET A 1 176 ? 0.390 2.734 -23.113 1.00 69.75 176 MET A CA 1
ATOM 1459 C C . MET A 1 176 ? 1.096 1.772 -24.070 1.00 69.75 176 MET A C 1
ATOM 1461 O O . MET A 1 176 ? 0.501 1.363 -25.059 1.00 69.75 176 MET A O 1
ATOM 1465 N N . ALA A 1 177 ? 2.338 1.375 -23.781 1.00 70.69 177 ALA A N 1
ATOM 1466 C CA . ALA A 1 177 ? 3.026 0.349 -24.564 1.00 70.69 177 ALA A CA 1
ATOM 1467 C C . ALA A 1 177 ? 2.377 -1.044 -24.423 1.00 70.69 177 ALA A C 1
ATOM 1469 O O . ALA A 1 177 ? 2.488 -1.858 -25.332 1.00 70.69 177 ALA A O 1
ATOM 1470 N N . LEU A 1 178 ? 1.680 -1.297 -23.310 1.00 72.56 178 LEU A N 1
ATOM 1471 C CA . LEU A 1 178 ? 0.947 -2.533 -23.014 1.00 72.56 178 LEU A CA 1
ATOM 1472 C C . LEU A 1 178 ? -0.558 -2.443 -23.338 1.00 72.56 178 LEU A C 1
ATOM 1474 O O . LEU A 1 178 ? -1.296 -3.389 -23.071 1.00 72.56 178 LEU A O 1
ATOM 1478 N N . GLN A 1 179 ? -1.039 -1.320 -23.886 1.00 66.94 179 GLN A N 1
ATOM 1479 C CA . GLN A 1 179 ? -2.452 -1.097 -24.218 1.00 66.94 179 GLN A CA 1
ATOM 1480 C C . GLN A 1 179 ? -2.874 -1.836 -25.500 1.00 66.94 179 GLN A C 1
ATOM 1482 O O . GLN A 1 179 ? -3.390 -1.231 -26.441 1.00 66.94 179 GLN A O 1
ATOM 1487 N N . ASP A 1 180 ? -2.711 -3.157 -25.544 1.00 73.12 180 ASP A N 1
ATOM 1488 C CA . ASP A 1 180 ? -3.472 -3.963 -26.494 1.00 73.12 180 ASP A CA 1
ATOM 1489 C C . ASP A 1 180 ? -4.917 -4.061 -25.986 1.00 73.12 180 ASP A C 1
ATOM 1491 O O . ASP A 1 180 ? -5.214 -4.667 -24.953 1.00 73.12 180 ASP A O 1
ATOM 1495 N N . LYS A 1 181 ? -5.834 -3.417 -26.713 1.00 69.06 181 LYS A N 1
ATOM 1496 C CA . LYS A 1 181 ? -7.256 -3.374 -26.366 1.00 69.06 181 LYS A CA 1
ATOM 1497 C C . LYS A 1 181 ? -7.847 -4.780 -26.228 1.00 69.06 181 LYS A C 1
ATOM 1499 O O . LYS A 1 181 ? -8.612 -5.007 -25.292 1.00 69.06 181 LYS A O 1
ATOM 1504 N N . ASP A 1 182 ? -7.518 -5.703 -27.127 1.00 69.62 182 ASP A N 1
ATOM 1505 C CA . ASP A 1 182 ? -8.085 -7.051 -27.120 1.00 69.62 182 ASP A CA 1
ATOM 1506 C C . ASP A 1 182 ? -7.540 -7.870 -25.946 1.00 69.62 182 ASP A C 1
ATOM 1508 O O . ASP A 1 182 ? -8.291 -8.630 -25.328 1.00 69.62 182 ASP A O 1
ATOM 1512 N N . GLU A 1 183 ? -6.268 -7.691 -25.581 1.00 72.94 183 GLU A N 1
ATOM 1513 C CA . GLU A 1 183 ? -5.708 -8.296 -24.366 1.00 72.94 183 GLU A CA 1
ATOM 1514 C C . GLU A 1 183 ? -6.334 -7.726 -23.096 1.00 72.94 183 GLU A C 1
ATOM 1516 O O . GLU A 1 183 ? -6.779 -8.494 -22.242 1.00 72.94 183 GLU A O 1
ATOM 1521 N N . LEU A 1 184 ? -6.466 -6.401 -22.990 1.00 72.12 184 LEU A N 1
ATOM 1522 C CA . LEU A 1 184 ? -7.102 -5.756 -21.839 1.00 72.12 184 LEU A CA 1
ATOM 1523 C C . LEU A 1 184 ? -8.542 -6.246 -21.646 1.00 72.12 184 LEU A C 1
ATOM 1525 O O . LEU A 1 184 ? -8.970 -6.532 -20.529 1.00 72.12 184 LEU A O 1
ATOM 1529 N N . LEU A 1 185 ? -9.296 -6.400 -22.731 1.00 71.12 185 LEU A N 1
ATOM 1530 C CA . LEU A 1 185 ? -10.669 -6.896 -22.680 1.00 71.12 185 LEU A CA 1
ATOM 1531 C C . LEU A 1 185 ? -10.757 -8.366 -22.267 1.00 71.12 185 LEU A C 1
ATOM 1533 O O . LEU A 1 185 ? -11.644 -8.722 -21.485 1.00 71.12 185 LEU A O 1
ATOM 1537 N N . LYS A 1 186 ? -9.827 -9.209 -22.737 1.00 73.25 186 LYS A N 1
ATOM 1538 C CA . LYS A 1 186 ? -9.700 -10.606 -22.288 1.00 73.25 186 LYS A CA 1
ATOM 1539 C C . LYS A 1 186 ? -9.389 -10.672 -20.795 1.00 73.25 186 LYS A C 1
ATOM 1541 O O . LYS A 1 186 ? -10.070 -11.390 -20.065 1.00 73.25 186 LYS A O 1
ATOM 1546 N N . VAL A 1 187 ? -8.411 -9.891 -20.343 1.00 71.56 187 VAL A N 1
ATOM 1547 C CA . VAL A 1 187 ? -7.995 -9.793 -18.938 1.00 71.56 187 VAL A CA 1
ATOM 1548 C C . VAL A 1 187 ? -9.156 -9.325 -18.054 1.00 71.56 187 VAL A C 1
ATOM 1550 O O . VAL A 1 187 ? -9.442 -9.930 -17.022 1.00 71.56 187 VAL A O 1
ATOM 1553 N N . ALA A 1 188 ? -9.900 -8.312 -18.501 1.00 66.88 188 ALA A N 1
ATOM 1554 C CA . ALA A 1 188 ? -11.060 -7.782 -17.792 1.00 66.88 188 ALA A CA 1
ATOM 1555 C C . ALA A 1 188 ? -12.322 -8.655 -17.898 1.00 66.88 188 ALA A C 1
ATOM 1557 O O . ALA A 1 188 ? -13.324 -8.351 -17.249 1.00 66.88 188 ALA A O 1
ATOM 1558 N N . LYS A 1 189 ? -12.299 -9.717 -18.718 1.00 71.75 189 LYS A N 1
ATOM 1559 C CA . LYS A 1 189 ? -13.463 -10.557 -19.053 1.00 71.75 189 LYS A CA 1
ATOM 1560 C C . LYS A 1 189 ? -14.659 -9.740 -19.575 1.00 71.75 189 LYS A C 1
ATOM 1562 O O . LYS A 1 189 ? -15.811 -10.103 -19.342 1.00 71.75 189 LYS A O 1
ATOM 1567 N N . ILE A 1 190 ? -14.398 -8.633 -20.276 1.00 67.25 190 ILE A N 1
ATOM 1568 C CA . ILE A 1 190 ? -15.431 -7.744 -20.824 1.00 67.25 190 ILE A CA 1
ATOM 1569 C C . ILE A 1 190 ? -15.781 -8.215 -22.236 1.00 67.25 190 ILE A C 1
ATOM 1571 O O . ILE A 1 190 ? -14.943 -8.199 -23.133 1.00 67.25 190 ILE A O 1
ATOM 1575 N N . THR A 1 191 ? -17.037 -8.603 -22.450 1.00 64.44 191 THR A N 1
ATOM 1576 C CA . THR A 1 191 ? -17.534 -9.087 -23.750 1.00 64.44 191 THR A CA 1
ATOM 1577 C C . THR A 1 191 ? -18.378 -8.057 -24.510 1.00 64.44 191 THR A C 1
ATOM 1579 O O . THR A 1 191 ? -18.518 -8.180 -25.726 1.00 64.44 191 THR A O 1
ATOM 1582 N N . ASP A 1 192 ? -18.879 -7.011 -23.839 1.00 62.44 192 ASP A N 1
ATOM 1583 C CA . ASP A 1 192 ? -19.731 -5.962 -24.424 1.00 62.44 192 ASP A CA 1
ATOM 1584 C C . ASP A 1 192 ? -19.061 -4.574 -24.392 1.00 62.44 192 ASP A C 1
ATOM 1586 O O . ASP A 1 192 ? -19.202 -3.788 -23.453 1.00 62.44 192 ASP A O 1
ATOM 1590 N N . TYR A 1 193 ? -18.253 -4.291 -25.416 1.00 60.75 193 TYR A N 1
ATOM 1591 C CA . TYR A 1 193 ? -17.393 -3.098 -25.480 1.00 60.75 193 TYR A CA 1
ATOM 1592 C C . TYR A 1 193 ? -17.301 -2.469 -26.876 1.00 60.75 193 TYR A C 1
ATOM 1594 O O . TYR A 1 193 ? -16.574 -1.489 -27.057 1.00 60.75 193 TYR A O 1
ATOM 1602 N N . LYS A 1 194 ? -17.996 -3.026 -27.882 1.00 56.97 194 LYS A N 1
ATOM 1603 C CA . LYS A 1 194 ? -17.772 -2.709 -29.308 1.00 56.97 194 LYS A CA 1
ATOM 1604 C C . LYS A 1 194 ? -17.912 -1.217 -29.643 1.00 56.97 194 LYS A C 1
ATOM 1606 O O . LYS A 1 194 ? -17.256 -0.759 -30.570 1.00 56.97 194 LYS A O 1
ATOM 1611 N N . ASN A 1 195 ? -18.655 -0.457 -28.833 1.00 55.56 195 ASN A N 1
ATOM 1612 C CA . ASN A 1 195 ? -18.892 0.977 -29.022 1.00 55.56 195 ASN A CA 1
ATOM 1613 C C . ASN A 1 195 ? -18.326 1.877 -27.899 1.00 55.56 195 ASN A C 1
ATOM 1615 O O . ASN A 1 195 ? -18.680 3.051 -27.836 1.00 55.56 195 ASN A O 1
ATOM 1619 N N . LYS A 1 196 ? -17.470 1.365 -26.998 1.00 57.94 196 LYS A N 1
ATOM 1620 C CA . LYS A 1 196 ? -16.910 2.144 -25.872 1.00 57.94 196 LYS A CA 1
ATOM 1621 C C . LYS A 1 196 ? -15.410 2.409 -26.049 1.00 57.94 196 LYS A C 1
ATOM 1623 O O . LYS A 1 196 ? -14.654 1.523 -26.456 1.00 57.94 196 LYS A O 1
ATOM 1628 N N . ARG A 1 197 ? -14.966 3.626 -25.705 1.00 58.41 197 ARG A N 1
ATOM 1629 C CA . ARG A 1 197 ? -13.541 3.914 -25.464 1.00 58.41 197 ARG A CA 1
ATOM 1630 C C . ARG A 1 197 ? -13.138 3.217 -24.165 1.00 58.41 197 ARG A C 1
ATOM 1632 O O . ARG A 1 197 ? -13.783 3.417 -23.139 1.00 58.41 197 ARG A O 1
ATOM 1639 N N . LEU A 1 198 ? -12.111 2.373 -24.224 1.00 61.41 198 LEU A N 1
ATOM 1640 C CA . LEU A 1 198 ? -11.593 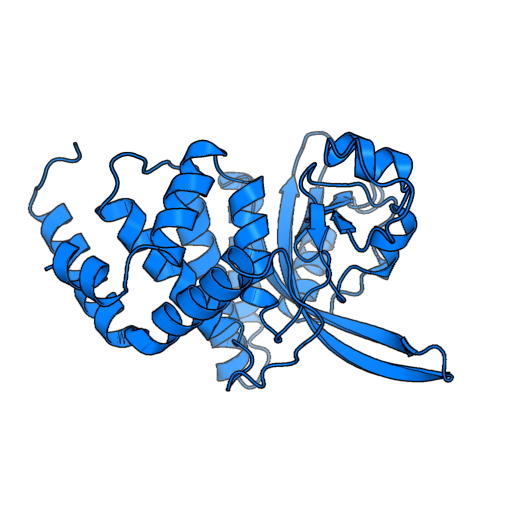1.680 -23.050 1.00 61.41 198 LEU A CA 1
ATOM 1641 C C . LEU A 1 198 ? -10.502 2.550 -22.414 1.00 61.41 198 LEU A C 1
ATOM 1643 O O . LEU A 1 198 ? -9.367 2.544 -22.875 1.00 61.41 198 LEU A O 1
ATOM 1647 N N . ASN A 1 199 ? -10.844 3.290 -21.361 1.00 68.25 199 ASN A N 1
ATOM 1648 C CA . ASN A 1 199 ? -9.871 4.031 -20.551 1.00 68.25 199 ASN A CA 1
ATOM 1649 C C . ASN A 1 199 ? -9.440 3.174 -19.353 1.00 68.25 199 ASN A C 1
ATOM 1651 O O . ASN A 1 199 ? -9.636 3.564 -18.201 1.00 68.25 199 ASN A O 1
ATOM 1655 N N . ALA A 1 200 ? -8.929 1.973 -19.637 1.00 72.75 200 ALA A N 1
ATOM 1656 C CA . ALA A 1 200 ? -8.490 1.007 -18.636 1.00 72.75 200 ALA A CA 1
ATOM 1657 C C . ALA A 1 200 ? -6.993 0.707 -18.786 1.00 72.75 200 ALA A C 1
ATOM 1659 O O . ALA A 1 200 ? -6.455 0.705 -19.894 1.00 72.75 200 ALA A O 1
ATOM 1660 N N . TYR A 1 201 ? -6.344 0.459 -17.655 1.00 77.00 201 TYR A N 1
ATOM 1661 C CA . TYR A 1 201 ? -4.900 0.286 -17.526 1.00 77.00 201 TYR A CA 1
ATOM 1662 C C . TYR A 1 201 ? -4.602 -0.827 -16.513 1.00 77.00 201 TYR A C 1
ATOM 1664 O O . TYR A 1 201 ? -5.414 -1.076 -15.618 1.00 77.00 201 TYR A O 1
ATOM 1672 N N . TYR A 1 202 ? -3.450 -1.486 -16.628 1.00 80.69 202 TYR A N 1
ATOM 1673 C CA . TYR A 1 202 ? -3.023 -2.528 -15.688 1.00 80.69 202 TYR A CA 1
ATOM 1674 C C . TYR A 1 202 ? -2.648 -1.922 -14.336 1.00 80.69 202 TYR A C 1
ATOM 1676 O O . TYR A 1 202 ? -1.767 -1.066 -14.285 1.00 80.69 202 TYR A O 1
ATOM 1684 N N . SER A 1 203 ? -3.266 -2.387 -13.242 1.00 81.88 203 SER A N 1
ATOM 1685 C CA . SER A 1 203 ? -3.100 -1.823 -11.887 1.00 81.88 203 SER A CA 1
ATOM 1686 C C . SER A 1 203 ? -1.643 -1.746 -11.408 1.00 81.88 203 SER A C 1
ATOM 1688 O O . SER A 1 203 ? -1.281 -0.806 -10.692 1.00 81.88 203 SER A O 1
ATOM 1690 N N . GLY A 1 204 ? -0.808 -2.691 -11.846 1.00 87.12 204 GLY A N 1
ATOM 1691 C CA . GLY A 1 204 ? 0.623 -2.735 -11.576 1.00 87.12 204 GLY A CA 1
ATOM 1692 C C . GLY A 1 204 ? 1.433 -3.152 -12.801 1.00 87.12 204 GLY A C 1
ATOM 1693 O O . GLY A 1 204 ? 1.034 -4.049 -13.549 1.00 87.12 204 GLY A O 1
ATOM 1694 N N . ILE A 1 205 ? 2.594 -2.519 -12.985 1.00 86.06 205 ILE A N 1
ATOM 1695 C CA . ILE A 1 205 ? 3.557 -2.855 -14.043 1.00 86.06 205 ILE A CA 1
ATOM 1696 C C . ILE A 1 205 ? 4.819 -3.440 -13.416 1.00 86.06 205 ILE A C 1
ATOM 1698 O O . ILE A 1 205 ? 5.417 -2.814 -12.538 1.00 86.06 205 ILE A O 1
ATOM 1702 N N . LYS A 1 206 ? 5.214 -4.633 -13.872 1.00 88.56 206 LYS A N 1
ATOM 1703 C CA . LYS A 1 206 ? 6.425 -5.344 -13.455 1.00 88.56 206 LYS A CA 1
ATOM 1704 C C . LYS A 1 206 ? 7.581 -4.985 -14.382 1.00 88.56 206 LYS A C 1
ATOM 1706 O O . LYS A 1 206 ? 7.438 -5.005 -15.605 1.00 88.56 206 LYS A O 1
ATOM 1711 N N . TYR A 1 207 ? 8.729 -4.731 -13.773 1.00 85.81 207 TYR A N 1
ATOM 1712 C CA . TYR A 1 207 ? 10.007 -4.507 -14.426 1.00 85.81 207 TYR A CA 1
ATOM 1713 C C . TYR A 1 207 ? 11.035 -5.455 -13.822 1.00 85.81 207 TYR A C 1
ATOM 1715 O O . TYR A 1 207 ? 11.251 -5.431 -12.607 1.00 85.81 207 TYR A O 1
ATOM 1723 N N . TYR A 1 208 ? 11.666 -6.272 -14.658 1.00 83.50 208 TYR A N 1
ATOM 1724 C CA . TYR A 1 208 ? 12.871 -6.983 -14.247 1.00 83.50 208 TYR A CA 1
ATOM 1725 C C . TYR A 1 208 ? 14.050 -6.019 -14.234 1.00 83.50 208 TYR A C 1
ATOM 1727 O O . TYR A 1 208 ? 14.135 -5.109 -15.065 1.00 83.50 208 TYR A O 1
ATOM 1735 N N . ILE A 1 209 ? 14.931 -6.201 -13.258 1.00 77.12 209 ILE A N 1
ATOM 1736 C CA . ILE A 1 209 ? 16.180 -5.458 -13.203 1.00 77.12 209 ILE A CA 1
ATOM 1737 C C . ILE A 1 209 ? 17.157 -6.169 -14.155 1.00 77.12 209 ILE A C 1
ATOM 1739 O O . ILE A 1 209 ? 17.302 -7.384 -14.023 1.00 77.12 209 ILE A O 1
ATOM 1743 N N . PRO A 1 210 ? 17.722 -5.467 -15.161 1.00 70.00 210 PRO A N 1
ATOM 1744 C CA . PRO A 1 210 ? 18.595 -6.063 -16.174 1.00 70.00 210 PRO A CA 1
ATOM 1745 C C . PRO A 1 210 ? 19.681 -6.996 -15.610 1.00 70.00 210 PRO A C 1
ATOM 1747 O O . PRO A 1 210 ? 20.246 -6.707 -14.564 1.00 70.00 210 PRO A O 1
ATOM 1750 N N . GLU A 1 211 ? 19.991 -8.099 -16.305 1.00 64.50 211 GLU A N 1
ATOM 1751 C CA . GLU A 1 211 ? 20.982 -9.099 -15.850 1.00 64.50 211 GLU A CA 1
ATOM 1752 C C . GLU A 1 211 ? 22.412 -8.540 -15.721 1.00 64.50 211 GLU A C 1
ATOM 1754 O O . GLU A 1 211 ? 23.231 -9.100 -14.994 1.00 64.50 211 GLU A O 1
ATOM 1759 N N . ASP A 1 212 ? 22.726 -7.448 -16.426 1.00 67.44 212 ASP A N 1
ATOM 1760 C CA . ASP A 1 212 ? 24.001 -6.735 -16.308 1.00 67.44 212 ASP A CA 1
ATOM 1761 C C . ASP A 1 212 ? 24.127 -5.953 -14.993 1.00 67.44 212 ASP A C 1
ATOM 1763 O O . ASP A 1 212 ? 25.249 -5.705 -14.550 1.00 67.44 212 ASP A O 1
ATOM 1767 N N . ILE A 1 213 ? 23.004 -5.666 -14.322 1.00 67.44 213 ILE A N 1
ATOM 1768 C CA . ILE A 1 213 ? 22.976 -5.281 -12.908 1.00 67.44 213 ILE A CA 1
ATOM 1769 C C . ILE A 1 213 ? 23.174 -6.558 -12.092 1.00 67.44 213 ILE A C 1
ATOM 1771 O O . ILE A 1 213 ? 22.244 -7.303 -11.776 1.00 67.44 213 ILE A O 1
ATOM 1775 N N . SER A 1 214 ? 24.440 -6.837 -11.803 1.00 59.62 214 SER A N 1
ATOM 1776 C CA . SER A 1 214 ? 24.894 -8.128 -11.277 1.00 59.62 214 SER A CA 1
ATOM 1777 C C . SER A 1 214 ? 25.293 -8.069 -9.805 1.00 59.62 214 SER A C 1
ATOM 1779 O O . SER A 1 214 ? 25.525 -9.111 -9.184 1.00 59.62 214 SER A O 1
ATOM 1781 N N . SER A 1 215 ? 25.354 -6.867 -9.223 1.00 74.81 215 SER A N 1
ATOM 1782 C CA . SER A 1 215 ? 25.774 -6.660 -7.840 1.00 74.81 215 SER A CA 1
ATOM 1783 C C . SER A 1 215 ? 24.640 -6.185 -6.925 1.00 74.81 215 SER A C 1
ATOM 1785 O O . SER A 1 215 ? 23.747 -5.433 -7.314 1.00 74.81 215 SER A O 1
ATOM 1787 N N . THR A 1 216 ? 24.703 -6.589 -5.652 1.00 81.00 216 THR A N 1
ATOM 1788 C CA . THR A 1 216 ? 23.824 -6.062 -4.594 1.00 81.00 216 THR A CA 1
ATOM 1789 C C . THR A 1 216 ? 23.957 -4.540 -4.451 1.00 81.00 216 THR A C 1
ATOM 1791 O O . THR A 1 216 ? 22.976 -3.876 -4.136 1.00 81.00 216 THR A O 1
ATOM 1794 N N . GLU A 1 217 ? 25.140 -3.982 -4.723 1.00 84.25 217 GLU A N 1
ATOM 1795 C CA . GLU A 1 217 ? 25.426 -2.544 -4.630 1.00 84.25 217 GLU A CA 1
ATOM 1796 C C . GLU A 1 217 ? 24.592 -1.724 -5.627 1.00 84.25 217 GLU A C 1
ATOM 1798 O O . GLU A 1 217 ? 23.980 -0.729 -5.252 1.00 84.25 217 GLU A O 1
ATOM 1803 N N . GLU A 1 218 ? 24.453 -2.186 -6.868 1.00 84.19 218 GLU A N 1
ATOM 1804 C CA . GLU A 1 218 ? 23.626 -1.508 -7.875 1.00 84.19 218 GLU A CA 1
ATOM 1805 C C . GLU A 1 218 ? 22.126 -1.547 -7.523 1.00 84.19 218 GLU A C 1
ATOM 1807 O O . GLU A 1 218 ? 21.401 -0.570 -7.719 1.00 84.19 218 GLU A O 1
ATOM 1812 N N . ILE A 1 219 ? 21.642 -2.654 -6.946 1.00 86.00 219 ILE A N 1
ATOM 1813 C CA . ILE A 1 219 ? 20.266 -2.744 -6.424 1.00 86.00 219 ILE A CA 1
ATOM 1814 C C . ILE A 1 219 ? 20.057 -1.760 -5.275 1.00 86.00 219 ILE A C 1
ATOM 1816 O O . ILE A 1 219 ? 19.031 -1.072 -5.210 1.00 86.00 219 ILE A O 1
ATOM 1820 N N . GLU A 1 220 ? 21.035 -1.678 -4.378 1.00 89.31 220 GLU A N 1
ATOM 1821 C CA . GLU A 1 220 ? 21.031 -0.737 -3.270 1.00 89.31 220 GLU A CA 1
ATOM 1822 C C . GLU A 1 220 ? 20.994 0.717 -3.760 1.00 89.31 220 GLU A C 1
ATOM 1824 O O . GLU A 1 220 ? 20.236 1.522 -3.212 1.00 89.31 220 GLU A O 1
ATOM 1829 N N . GLU A 1 221 ? 21.728 1.056 -4.822 1.00 86.88 221 GLU A N 1
ATOM 1830 C CA . GLU A 1 221 ? 21.684 2.376 -5.458 1.00 86.88 221 GLU A CA 1
ATOM 1831 C C . GLU A 1 221 ? 20.307 2.695 -6.050 1.00 86.88 221 GLU A C 1
ATOM 1833 O O . GLU A 1 221 ? 19.793 3.800 -5.848 1.00 86.88 221 GLU A O 1
ATOM 1838 N N . LEU A 1 222 ? 19.664 1.733 -6.721 1.00 86.31 222 LEU A N 1
ATOM 1839 C CA . LEU A 1 222 ? 18.318 1.912 -7.275 1.00 86.31 222 LEU A CA 1
ATOM 1840 C C . LEU A 1 222 ? 17.277 2.150 -6.179 1.00 86.31 222 LEU A C 1
ATOM 1842 O O . LEU A 1 222 ? 16.482 3.086 -6.271 1.00 86.31 222 LEU A O 1
ATOM 1846 N N . ILE A 1 223 ? 17.291 1.328 -5.127 1.00 89.31 223 ILE A N 1
ATOM 1847 C CA . ILE A 1 223 ? 16.394 1.490 -3.976 1.00 89.31 223 ILE A CA 1
ATOM 1848 C C . ILE A 1 223 ? 16.659 2.828 -3.292 1.00 89.31 223 ILE A C 1
ATOM 1850 O O . ILE A 1 223 ? 15.724 3.547 -2.947 1.00 89.31 223 ILE A O 1
ATOM 1854 N N . THR A 1 224 ? 17.926 3.202 -3.139 1.00 87.75 224 THR A N 1
ATOM 1855 C CA . THR A 1 224 ? 18.318 4.496 -2.581 1.00 87.75 224 THR A CA 1
ATOM 1856 C C . THR A 1 224 ? 17.766 5.647 -3.420 1.00 87.75 224 THR A C 1
ATOM 1858 O O . THR A 1 224 ? 17.184 6.578 -2.867 1.00 87.75 224 THR A O 1
ATOM 1861 N N . ALA A 1 225 ? 17.874 5.583 -4.749 1.00 85.62 225 ALA A N 1
ATOM 1862 C CA . ALA A 1 225 ? 17.315 6.595 -5.640 1.00 85.62 225 ALA A CA 1
ATOM 1863 C C . ALA A 1 225 ? 15.786 6.711 -5.513 1.00 85.62 225 ALA A C 1
ATOM 1865 O O . ALA A 1 225 ? 15.271 7.831 -5.485 1.00 85.62 225 ALA A O 1
ATOM 1866 N N . GLU A 1 226 ? 15.067 5.592 -5.379 1.00 87.19 226 GLU A N 1
ATOM 1867 C CA . GLU A 1 226 ? 13.614 5.594 -5.141 1.00 87.19 226 GLU A CA 1
ATOM 1868 C C . GLU A 1 226 ? 13.250 6.229 -3.799 1.00 87.19 226 GLU A C 1
ATOM 1870 O O . GLU A 1 226 ? 12.346 7.063 -3.731 1.00 87.19 226 GLU A O 1
ATOM 1875 N N . LEU A 1 227 ? 13.987 5.885 -2.734 1.00 86.06 227 LEU A N 1
ATOM 1876 C CA . LEU A 1 227 ? 13.797 6.473 -1.406 1.00 86.06 227 LEU A CA 1
ATOM 1877 C C . LEU A 1 227 ? 13.983 7.997 -1.421 1.00 86.06 227 LEU A C 1
ATOM 1879 O O . LEU A 1 227 ? 13.377 8.692 -0.615 1.00 86.06 227 LEU A O 1
ATOM 1883 N N . TYR A 1 228 ? 14.784 8.518 -2.351 1.00 81.75 228 TYR A N 1
ATOM 1884 C CA . TYR A 1 228 ? 15.023 9.950 -2.515 1.00 81.75 228 TYR A CA 1
ATOM 1885 C C . TYR A 1 228 ? 14.107 10.656 -3.512 1.00 81.75 228 TYR A C 1
ATOM 1887 O O . TYR A 1 228 ? 14.328 11.839 -3.779 1.00 81.75 228 TYR A O 1
ATOM 1895 N N . ASP A 1 229 ? 13.126 9.963 -4.088 1.00 81.06 229 ASP A N 1
ATOM 1896 C CA . ASP A 1 229 ? 12.322 10.479 -5.200 1.00 81.06 229 ASP A CA 1
ATOM 1897 C C . ASP A 1 229 ? 13.189 10.958 -6.390 1.00 81.06 229 ASP A C 1
ATOM 1899 O O . ASP A 1 229 ? 12.878 11.935 -7.073 1.00 81.06 229 ASP A O 1
ATOM 1903 N N . ARG A 1 230 ? 14.327 10.284 -6.618 1.00 76.75 230 ARG A N 1
ATOM 1904 C CA . ARG A 1 230 ? 15.304 10.575 -7.688 1.00 76.75 230 ARG A CA 1
ATOM 1905 C C . ARG A 1 230 ? 15.403 9.476 -8.735 1.00 76.75 230 ARG A C 1
ATOM 1907 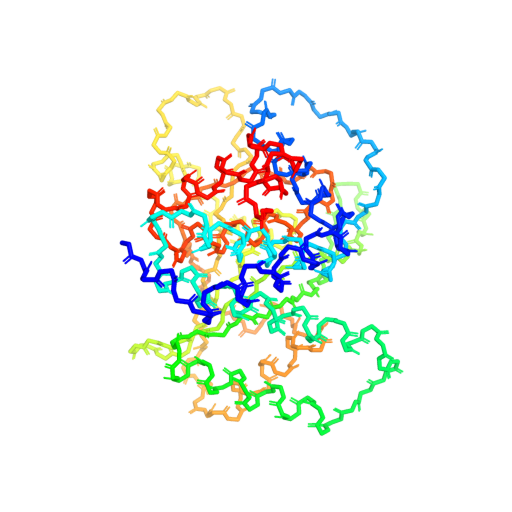O O . ARG A 1 230 ? 16.140 9.637 -9.706 1.00 76.75 230 ARG A O 1
ATOM 1914 N N . ALA A 1 231 ? 14.719 8.357 -8.534 1.00 68.00 231 ALA A N 1
ATOM 1915 C CA . ALA A 1 231 ? 14.681 7.305 -9.529 1.00 68.00 231 ALA A CA 1
ATOM 1916 C C . ALA A 1 231 ? 14.036 7.832 -10.818 1.00 68.00 231 ALA A C 1
ATOM 1918 O O . ALA A 1 231 ? 13.004 8.498 -10.795 1.00 68.00 231 ALA A O 1
ATOM 1919 N N . HIS A 1 232 ? 14.659 7.530 -11.954 1.00 61.16 232 HIS A N 1
ATOM 1920 C CA . HIS A 1 232 ? 14.067 7.752 -13.264 1.00 61.16 232 HIS A CA 1
ATOM 1921 C C . HIS A 1 232 ? 13.608 6.405 -13.826 1.00 61.16 232 HIS A C 1
ATOM 1923 O O . HIS A 1 232 ? 14.370 5.437 -13.832 1.00 61.16 232 HIS A O 1
ATOM 1929 N N . GLN A 1 233 ? 12.380 6.341 -14.354 1.00 55.59 233 GLN A N 1
ATOM 1930 C CA . GLN A 1 233 ? 11.830 5.137 -15.002 1.00 55.59 233 GLN A CA 1
ATOM 1931 C C . GLN A 1 233 ? 12.692 4.605 -16.169 1.00 55.59 233 GLN A C 1
ATOM 1933 O O . GLN A 1 233 ? 12.485 3.480 -16.614 1.00 55.59 233 GLN A O 1
ATOM 1938 N N . SER A 1 234 ? 13.661 5.386 -16.664 1.00 47.03 234 SER A N 1
ATOM 1939 C CA . SER A 1 234 ? 14.531 5.058 -17.800 1.00 47.03 234 SER A CA 1
ATOM 1940 C C . SER A 1 234 ? 15.532 3.921 -17.567 1.00 47.03 234 SER A C 1
ATOM 1942 O O . SER A 1 234 ? 16.189 3.530 -18.526 1.00 47.03 234 SER A O 1
ATOM 1944 N N . SER A 1 235 ? 15.663 3.387 -16.350 1.00 49.91 235 SER A N 1
ATOM 1945 C CA . SER A 1 235 ? 16.648 2.333 -16.047 1.00 49.91 235 SER A CA 1
ATOM 1946 C C . SER A 1 235 ? 16.125 0.899 -16.199 1.00 49.91 235 SER A C 1
ATOM 1948 O O . SER A 1 235 ? 16.866 -0.039 -15.927 1.00 49.91 235 SER A O 1
ATOM 1950 N N . PHE A 1 236 ? 14.866 0.695 -16.610 1.00 60.75 236 PHE A N 1
ATOM 1951 C CA . PHE A 1 236 ? 14.268 -0.643 -16.656 1.00 60.75 236 PHE A CA 1
ATOM 1952 C C . PHE A 1 236 ? 13.659 -0.971 -18.020 1.00 60.75 236 PHE A C 1
ATOM 1954 O O . PHE A 1 236 ? 12.814 -0.240 -18.541 1.00 60.75 236 PHE A O 1
ATOM 1961 N N . ASN A 1 237 ? 14.078 -2.108 -18.576 1.00 63.31 237 ASN A N 1
ATOM 1962 C CA . ASN A 1 237 ? 13.648 -2.604 -19.880 1.00 63.31 237 ASN A CA 1
ATOM 1963 C C . ASN A 1 237 ? 12.503 -3.623 -19.733 1.00 63.31 237 ASN A C 1
ATOM 1965 O O . ASN A 1 237 ? 12.360 -4.266 -18.697 1.00 63.31 237 ASN A O 1
ATOM 1969 N N . ASN A 1 238 ? 11.707 -3.791 -20.794 1.00 72.62 238 ASN A N 1
ATOM 1970 C CA . ASN A 1 238 ? 10.683 -4.840 -20.934 1.00 72.62 238 ASN A CA 1
ATOM 1971 C C . ASN A 1 238 ? 9.584 -4.838 -19.846 1.00 72.62 238 ASN A C 1
ATOM 1973 O O . ASN A 1 238 ? 9.463 -5.804 -19.088 1.00 72.62 238 ASN A O 1
ATOM 1977 N N . PRO A 1 239 ? 8.754 -3.778 -19.762 1.00 81.69 239 PRO A N 1
ATOM 1978 C CA . PRO A 1 239 ? 7.609 -3.780 -18.858 1.00 81.69 239 PRO A CA 1
ATOM 1979 C C . PRO A 1 239 ? 6.652 -4.929 -19.191 1.00 81.69 239 PRO A C 1
ATOM 1981 O O . PRO A 1 239 ? 6.399 -5.224 -20.357 1.00 81.69 239 PRO A O 1
ATOM 1984 N N . SER A 1 240 ? 6.066 -5.531 -18.161 1.00 83.31 240 SER A N 1
ATOM 1985 C CA . SER A 1 240 ? 4.978 -6.505 -18.291 1.00 83.31 240 SER A CA 1
ATOM 1986 C C . SER A 1 240 ? 3.870 -6.203 -17.286 1.00 83.31 240 SER A C 1
ATOM 1988 O O . SER A 1 240 ? 4.092 -5.534 -16.274 1.00 83.31 240 SER A O 1
ATOM 1990 N N . ALA A 1 241 ? 2.652 -6.669 -17.557 1.00 83.19 241 ALA A N 1
ATOM 1991 C CA . ALA A 1 241 ? 1.559 -6.545 -16.602 1.00 83.19 241 ALA A CA 1
ATOM 1992 C C . ALA A 1 241 ? 1.862 -7.387 -15.351 1.00 83.19 241 ALA A C 1
ATOM 1994 O O . ALA A 1 241 ? 2.033 -8.601 -15.440 1.00 83.19 241 ALA A O 1
ATOM 1995 N N . ALA A 1 242 ? 1.921 -6.746 -14.180 1.00 82.12 242 ALA A N 1
ATOM 1996 C CA . ALA A 1 242 ? 2.094 -7.445 -12.905 1.00 82.12 242 ALA A CA 1
ATOM 1997 C C . ALA A 1 242 ? 0.778 -8.036 -12.384 1.00 82.12 242 ALA A C 1
ATOM 1999 O O . ALA A 1 242 ? 0.787 -8.953 -11.567 1.00 82.12 242 ALA A O 1
ATOM 2000 N N . SER A 1 243 ? -0.347 -7.488 -12.845 1.00 74.88 243 SER A N 1
ATOM 2001 C CA . SER A 1 243 ? -1.685 -7.849 -12.400 1.00 74.88 243 SER A CA 1
ATOM 2002 C C . SER A 1 243 ? -2.612 -8.081 -13.580 1.00 74.88 243 SER A C 1
ATOM 2004 O O . SER A 1 243 ? -2.525 -7.421 -14.612 1.00 74.88 243 SER A O 1
ATOM 2006 N N . THR A 1 244 ? -3.557 -8.998 -13.391 1.00 72.50 244 THR A N 1
ATOM 2007 C CA . THR A 1 244 ? -4.707 -9.181 -14.289 1.00 72.50 244 THR A CA 1
ATOM 2008 C C . THR A 1 244 ? -5.860 -8.239 -13.939 1.00 72.50 244 THR A C 1
ATOM 2010 O O . THR A 1 244 ? -6.938 -8.310 -14.526 1.00 72.50 244 THR A O 1
ATOM 2013 N N . LYS A 1 245 ? -5.688 -7.368 -12.942 1.00 76.94 245 LYS A N 1
ATOM 2014 C CA . LYS A 1 245 ? -6.702 -6.399 -12.553 1.00 76.94 245 LYS A CA 1
ATOM 2015 C C . LYS A 1 245 ? -6.484 -5.106 -13.335 1.00 76.94 245 LYS A C 1
ATOM 2017 O O . LYS A 1 245 ? -5.372 -4.594 -13.455 1.00 76.94 245 LYS A O 1
ATOM 2022 N N . LEU A 1 246 ? -7.580 -4.580 -13.874 1.00 76.00 246 LEU A N 1
ATOM 2023 C CA . LEU A 1 246 ? -7.580 -3.289 -14.545 1.00 76.00 246 LEU A CA 1
ATOM 2024 C C . LEU A 1 246 ? -8.150 -2.210 -13.636 1.00 76.00 246 LEU A C 1
ATOM 2026 O O . LEU A 1 246 ? -9.054 -2.461 -12.833 1.00 76.00 246 LEU A O 1
ATOM 2030 N N . VAL A 1 247 ? -7.653 -0.996 -13.828 1.00 74.31 247 VAL A N 1
ATOM 2031 C CA . VAL A 1 247 ? -8.182 0.217 -13.215 1.00 74.31 247 VAL A CA 1
ATOM 2032 C C . VAL A 1 247 ? -8.456 1.265 -14.281 1.00 74.31 247 VAL A C 1
ATOM 2034 O O . VAL A 1 247 ? -7.824 1.298 -15.336 1.00 74.31 247 VAL A O 1
ATOM 2037 N N . THR A 1 248 ? -9.414 2.137 -14.002 1.00 71.50 248 THR A N 1
ATOM 2038 C CA . THR A 1 248 ? -9.704 3.305 -14.831 1.00 71.50 248 THR A CA 1
ATOM 2039 C C . THR A 1 248 ? -8.792 4.473 -14.484 1.00 71.50 248 THR A C 1
ATOM 2041 O O . THR A 1 248 ? -8.154 4.497 -13.419 1.00 71.50 248 THR A O 1
ATOM 2044 N N . GLN A 1 249 ? -8.754 5.461 -15.380 1.00 66.62 249 GLN A N 1
ATOM 2045 C CA . GLN A 1 249 ? -8.085 6.731 -15.125 1.00 66.62 249 GLN A CA 1
ATOM 2046 C C . GLN A 1 249 ? -8.515 7.314 -13.777 1.00 66.62 249 GLN A C 1
ATOM 2048 O O . GLN A 1 249 ? -9.671 7.240 -13.372 1.00 66.62 249 GLN A O 1
ATOM 2053 N N . GLN A 1 250 ? -7.534 7.850 -13.066 1.00 67.50 250 GLN A N 1
ATOM 2054 C CA . GLN A 1 250 ? -7.739 8.409 -11.749 1.00 67.50 250 GLN A CA 1
ATOM 2055 C C . GLN A 1 250 ? -8.442 9.767 -11.802 1.00 67.50 250 GLN A C 1
ATOM 2057 O O . GLN A 1 250 ? -8.086 10.611 -12.624 1.00 67.50 250 GLN A O 1
ATOM 2062 N N . LEU A 1 251 ? -9.353 9.981 -10.853 1.00 59.19 251 LEU A N 1
ATOM 2063 C CA . LEU A 1 251 ? -10.023 11.246 -10.575 1.00 59.19 251 LEU A CA 1
ATOM 2064 C C . LEU A 1 251 ? -9.690 11.692 -9.129 1.00 59.19 251 LEU A C 1
ATOM 2066 O O . LEU A 1 251 ? -9.286 10.873 -8.306 1.00 59.19 251 LEU A O 1
ATOM 2070 N N . TYR A 1 252 ? -9.819 12.983 -8.808 1.00 66.75 252 TYR A N 1
ATOM 2071 C CA . TYR A 1 252 ? -9.816 13.506 -7.422 1.00 66.75 252 TYR A CA 1
ATOM 2072 C C . TYR A 1 252 ? -8.505 13.484 -6.606 1.00 66.75 252 TYR A C 1
ATOM 2074 O O . TYR A 1 252 ? -8.547 13.606 -5.386 1.00 66.75 252 TYR A O 1
ATOM 2082 N N . GLY A 1 253 ? -7.325 13.324 -7.215 1.00 70.56 253 GLY A N 1
ATOM 2083 C CA . GLY A 1 253 ? -6.051 13.435 -6.475 1.00 70.56 253 GLY A CA 1
ATOM 2084 C C . GLY A 1 253 ? -5.803 12.342 -5.417 1.00 70.56 253 GLY A C 1
ATOM 2085 O O . GLY A 1 253 ? -4.873 12.448 -4.624 1.00 70.56 253 GLY A O 1
ATOM 2086 N N . ASN A 1 254 ? -6.582 11.258 -5.427 1.00 77.81 254 ASN A N 1
ATOM 2087 C CA . ASN A 1 254 ? -6.488 10.115 -4.508 1.00 77.81 254 ASN A CA 1
ATOM 2088 C C . ASN A 1 254 ? -5.367 9.102 -4.858 1.00 77.81 254 ASN A C 1
ATOM 2090 O O . ASN A 1 254 ? -5.537 7.890 -4.732 1.00 77.81 254 ASN A O 1
ATOM 2094 N N . CYS A 1 255 ? -4.216 9.565 -5.367 1.00 80.88 255 CYS A N 1
ATOM 2095 C CA . CYS A 1 255 ? -3.265 8.681 -6.069 1.00 80.88 255 CYS A CA 1
ATOM 2096 C C . CYS A 1 255 ? -2.664 7.678 -5.102 1.00 80.88 255 CYS A C 1
ATOM 2098 O O . CYS A 1 255 ? -2.646 6.484 -5.391 1.00 80.88 255 CYS A O 1
ATOM 2100 N N . THR A 1 256 ? -2.285 8.151 -3.921 1.00 85.75 256 THR A N 1
ATOM 2101 C CA . THR A 1 256 ? -1.751 7.313 -2.857 1.00 85.75 256 THR A CA 1
ATOM 2102 C C . THR A 1 256 ? -2.728 6.224 -2.420 1.00 85.75 256 THR A C 1
ATOM 2104 O O . THR A 1 256 ? -2.327 5.065 -2.322 1.00 85.75 256 THR A O 1
ATOM 2107 N N . THR A 1 257 ? -4.004 6.554 -2.177 1.00 88.62 257 THR A N 1
ATOM 2108 C CA . THR A 1 257 ? -4.974 5.568 -1.669 1.00 88.62 257 THR A CA 1
ATOM 2109 C C . THR A 1 257 ? -5.219 4.468 -2.698 1.00 88.62 257 THR A C 1
ATOM 2111 O O . THR A 1 257 ? -5.131 3.290 -2.357 1.00 88.62 257 THR A O 1
ATOM 2114 N N . ARG A 1 258 ? -5.354 4.830 -3.983 1.00 86.31 258 ARG A N 1
ATOM 2115 C CA . ARG A 1 258 ? -5.467 3.851 -5.074 1.00 86.31 258 ARG A CA 1
ATOM 2116 C C . ARG A 1 258 ? -4.243 2.947 -5.175 1.00 86.31 258 ARG A C 1
ATOM 2118 O O . ARG A 1 258 ? -4.405 1.743 -5.327 1.00 86.31 258 ARG A O 1
ATOM 2125 N N . CYS A 1 259 ? -3.026 3.483 -5.057 1.00 88.12 259 CYS A N 1
ATOM 2126 C CA . CYS A 1 259 ? -1.823 2.643 -5.088 1.00 88.12 259 CYS A CA 1
ATOM 2127 C C . CYS A 1 259 ? -1.810 1.622 -3.954 1.00 88.12 259 CYS A C 1
ATOM 2129 O O . CYS A 1 259 ? -1.480 0.462 -4.182 1.00 88.12 259 CYS A O 1
ATOM 2131 N N . ILE A 1 260 ? -2.161 2.053 -2.736 1.00 92.81 260 ILE A N 1
ATOM 2132 C CA . ILE A 1 260 ? -2.219 1.168 -1.571 1.00 92.81 260 ILE A CA 1
ATOM 2133 C C . ILE A 1 260 ? -3.300 0.106 -1.786 1.00 92.81 260 ILE A C 1
ATOM 2135 O O . ILE A 1 260 ? -3.038 -1.070 -1.551 1.00 92.81 260 ILE A O 1
ATOM 2139 N N . ARG A 1 261 ? -4.480 0.488 -2.291 1.00 92.00 261 ARG A N 1
ATOM 2140 C CA . ARG A 1 261 ? -5.553 -0.451 -2.637 1.00 92.00 261 ARG A CA 1
ATOM 2141 C C . ARG A 1 261 ? -5.094 -1.507 -3.634 1.00 92.00 261 ARG A C 1
ATOM 2143 O O . ARG A 1 261 ? -5.323 -2.686 -3.389 1.00 92.00 261 ARG A O 1
ATOM 2150 N N . GLU A 1 262 ? -4.474 -1.110 -4.742 1.00 90.50 262 GLU A N 1
ATOM 2151 C CA . GLU A 1 262 ? -4.045 -2.074 -5.759 1.00 90.50 262 GLU A CA 1
ATOM 2152 C C . GLU A 1 262 ? -2.874 -2.936 -5.261 1.00 90.50 262 GLU A C 1
ATOM 2154 O O . GLU A 1 262 ? -2.870 -4.142 -5.492 1.00 90.50 262 GLU A O 1
ATOM 2159 N N . ALA A 1 263 ? -1.947 -2.370 -4.479 1.00 93.00 263 ALA A N 1
ATOM 2160 C CA . ALA A 1 263 ? -0.909 -3.150 -3.810 1.00 93.00 263 ALA A CA 1
ATOM 2161 C C . ALA A 1 263 ? -1.511 -4.182 -2.841 1.00 93.00 263 ALA A C 1
ATOM 2163 O O . ALA A 1 263 ? -1.076 -5.328 -2.833 1.00 93.00 263 ALA A O 1
ATOM 2164 N N . LEU A 1 264 ? -2.535 -3.826 -2.059 1.00 94.44 264 LEU A N 1
ATOM 2165 C CA . LEU A 1 264 ? -3.260 -4.787 -1.221 1.00 94.44 264 LEU A CA 1
ATOM 2166 C C . LEU A 1 264 ? -3.915 -5.867 -2.086 1.00 94.44 264 LEU A C 1
ATOM 2168 O O . LEU A 1 264 ? -3.704 -7.049 -1.846 1.00 94.44 264 LEU A O 1
ATOM 2172 N N . ARG A 1 265 ? -4.659 -5.465 -3.119 1.00 91.50 265 ARG A N 1
ATOM 2173 C CA . ARG A 1 265 ? -5.409 -6.362 -4.008 1.00 91.50 265 ARG A CA 1
ATOM 2174 C C . ARG A 1 265 ? -4.543 -7.412 -4.697 1.00 91.50 265 ARG A C 1
ATOM 2176 O O . ARG A 1 265 ? -5.014 -8.524 -4.905 1.00 91.50 265 ARG A O 1
ATOM 2183 N N . ASP A 1 266 ? -3.318 -7.050 -5.064 1.00 90.69 266 ASP A N 1
ATOM 2184 C CA . ASP A 1 266 ? -2.395 -7.946 -5.762 1.00 90.69 266 ASP A CA 1
ATOM 2185 C C . ASP A 1 266 ? -1.586 -8.842 -4.806 1.00 90.69 266 ASP A C 1
ATOM 2187 O O . ASP A 1 266 ? -0.950 -9.791 -5.261 1.00 90.69 266 ASP A O 1
ATOM 2191 N N . ASN A 1 267 ? -1.580 -8.554 -3.497 1.00 92.06 267 ASN A N 1
ATOM 2192 C CA . ASN A 1 267 ? -0.697 -9.226 -2.532 1.00 92.06 267 ASN A CA 1
ATOM 2193 C C . ASN A 1 267 ? -1.425 -9.921 -1.372 1.00 92.06 267 ASN A C 1
ATOM 2195 O O . ASN A 1 267 ? -0.761 -10.534 -0.541 1.00 92.06 267 ASN A O 1
ATOM 2199 N N . ILE A 1 268 ? -2.758 -9.869 -1.313 1.00 93.12 268 ILE A N 1
ATOM 2200 C CA . ILE A 1 268 ? -3.566 -10.648 -0.363 1.00 93.12 268 ILE A CA 1
ATOM 2201 C C . ILE A 1 268 ? -4.655 -11.429 -1.107 1.00 93.12 268 ILE A C 1
ATOM 2203 O O . ILE A 1 268 ? -4.999 -11.102 -2.243 1.00 93.12 268 ILE A O 1
ATOM 2207 N N . ASP A 1 269 ? -5.205 -12.462 -0.466 1.00 93.31 269 ASP A N 1
ATOM 2208 C CA . ASP A 1 269 ? -6.278 -13.274 -1.049 1.00 93.31 269 ASP A CA 1
ATOM 2209 C C . ASP A 1 269 ? -7.495 -12.424 -1.473 1.00 93.31 269 ASP A C 1
ATOM 2211 O O . ASP A 1 269 ? -7.881 -11.473 -0.789 1.00 93.31 269 ASP A O 1
ATOM 2215 N N . GLU A 1 270 ? -8.131 -12.776 -2.598 1.00 91.38 270 GLU A N 1
ATOM 2216 C CA . GLU A 1 270 ? -9.225 -11.979 -3.168 1.00 91.38 270 GLU A CA 1
ATOM 2217 C C . GLU A 1 270 ? -10.437 -11.882 -2.224 1.00 91.38 270 GLU A C 1
ATOM 2219 O O . GLU A 1 270 ? -11.087 -10.832 -2.182 1.00 91.38 270 GLU A O 1
ATOM 2224 N N . ALA A 1 271 ? -10.753 -12.933 -1.460 1.00 92.94 271 ALA A N 1
ATOM 2225 C CA . ALA A 1 271 ? -11.857 -12.895 -0.505 1.00 92.94 271 ALA A CA 1
ATOM 2226 C C . ALA A 1 271 ? -11.524 -11.989 0.687 1.00 92.94 271 ALA A C 1
ATOM 2228 O O . ALA A 1 271 ? -12.351 -11.155 1.063 1.00 92.94 271 ALA A O 1
ATOM 2229 N N . VAL A 1 272 ? -10.297 -12.081 1.213 1.00 95.38 272 VAL A N 1
ATOM 2230 C CA . VAL A 1 272 ? -9.807 -11.201 2.290 1.00 95.38 272 VAL A CA 1
ATOM 2231 C C . VAL A 1 272 ? -9.790 -9.743 1.833 1.00 95.38 272 VAL A C 1
ATOM 2233 O O . VAL A 1 272 ? -10.269 -8.867 2.552 1.00 95.38 272 VAL A O 1
ATOM 2236 N N . PHE A 1 273 ? -9.302 -9.470 0.619 1.00 95.06 273 PHE A N 1
ATOM 2237 C CA . PHE A 1 273 ? -9.308 -8.126 0.048 1.00 95.06 273 PHE A CA 1
ATOM 2238 C C . PHE A 1 273 ? -10.723 -7.565 -0.078 1.00 95.06 273 PHE A C 1
ATOM 2240 O O . PHE A 1 273 ? -10.959 -6.422 0.304 1.00 95.06 273 PHE A O 1
ATOM 2247 N N . ARG A 1 274 ? -11.675 -8.349 -0.599 1.00 93.38 274 ARG A N 1
ATOM 2248 C CA . ARG A 1 274 ? -13.071 -7.909 -0.744 1.00 93.38 274 ARG A CA 1
ATOM 2249 C C . ARG A 1 274 ? -13.705 -7.586 0.606 1.00 93.38 274 ARG A C 1
ATOM 2251 O O . ARG A 1 274 ? -14.371 -6.560 0.712 1.00 93.38 274 ARG A O 1
ATOM 2258 N N . ASP A 1 275 ? -13.486 -8.425 1.616 1.00 95.38 275 ASP A N 1
ATOM 2259 C CA . ASP A 1 275 ? -14.018 -8.206 2.964 1.00 95.38 275 ASP A CA 1
ATOM 2260 C C . ASP A 1 275 ? -13.403 -6.956 3.614 1.00 95.38 275 ASP A C 1
ATOM 2262 O O . ASP A 1 275 ? -14.128 -6.061 4.052 1.00 95.38 275 ASP A O 1
ATOM 2266 N N . LEU A 1 276 ? -12.073 -6.810 3.553 1.00 96.62 276 LEU A N 1
ATOM 2267 C CA . LEU A 1 276 ? -11.371 -5.599 3.987 1.00 96.62 276 LEU A CA 1
ATOM 2268 C C . LEU A 1 276 ? -11.885 -4.352 3.256 1.00 96.62 276 LEU A C 1
ATOM 2270 O O . LEU A 1 276 ? -12.100 -3.310 3.877 1.00 96.62 276 LEU A O 1
ATOM 2274 N N . TYR A 1 277 ? -12.089 -4.437 1.943 1.00 94.94 277 TYR A N 1
ATOM 2275 C CA . TYR A 1 277 ? -12.526 -3.300 1.145 1.00 94.94 277 TYR A CA 1
ATOM 2276 C C . TYR A 1 277 ? -13.948 -2.872 1.512 1.00 94.94 277 TYR A C 1
ATOM 2278 O O . TYR A 1 277 ? -14.172 -1.692 1.770 1.00 94.94 277 TYR A O 1
ATOM 2286 N N . CYS A 1 278 ? -14.878 -3.821 1.659 1.00 93.88 278 CYS A N 1
ATOM 2287 C CA . CYS A 1 278 ? -16.218 -3.567 2.194 1.00 93.88 278 CYS A CA 1
ATOM 2288 C C . CYS A 1 278 ? -16.166 -2.991 3.614 1.00 93.88 278 CYS A C 1
ATOM 2290 O O . CYS A 1 278 ? -16.895 -2.051 3.935 1.00 93.88 278 CYS A O 1
ATOM 2292 N N . PHE A 1 279 ? -15.287 -3.513 4.471 1.00 95.25 279 PHE A N 1
ATOM 2293 C CA . PHE A 1 279 ? -15.084 -2.969 5.805 1.00 95.25 279 PHE A CA 1
ATOM 2294 C C . PHE A 1 279 ? -14.657 -1.500 5.736 1.00 95.25 279 PHE A C 1
ATOM 2296 O O . PHE A 1 279 ? -15.239 -0.667 6.429 1.00 95.25 279 PHE A O 1
ATOM 2303 N N . ILE A 1 280 ? -13.700 -1.145 4.876 1.00 95.19 280 ILE A N 1
ATOM 2304 C CA . ILE A 1 280 ? -13.234 0.235 4.684 1.00 95.19 280 ILE A CA 1
ATOM 2305 C C . ILE A 1 280 ? -14.356 1.136 4.147 1.00 95.19 280 ILE A C 1
ATOM 2307 O O . ILE A 1 280 ? -14.589 2.198 4.729 1.00 95.19 280 ILE A O 1
ATOM 2311 N N . THR A 1 281 ? -15.069 0.722 3.099 1.00 91.69 281 THR A N 1
ATOM 2312 C CA . THR A 1 281 ? -15.983 1.597 2.342 1.00 91.69 281 THR A CA 1
ATOM 2313 C C . THR A 1 281 ? -17.414 1.643 2.872 1.00 91.69 281 THR A C 1
ATOM 2315 O O . THR A 1 281 ? -18.077 2.665 2.700 1.00 91.69 281 THR A O 1
ATOM 2318 N N . LEU A 1 282 ? -17.904 0.574 3.512 1.00 90.56 282 LEU A N 1
ATOM 2319 C CA . LEU A 1 282 ? -19.314 0.440 3.908 1.00 90.56 282 LEU A CA 1
ATOM 2320 C C . LEU A 1 282 ? -19.539 0.592 5.412 1.00 90.56 282 LEU A C 1
ATOM 2322 O O . LEU A 1 282 ? -20.587 1.084 5.829 1.00 90.56 282 LEU A O 1
ATOM 2326 N N . VAL A 1 283 ? -18.582 0.186 6.252 1.00 92.50 283 VAL A N 1
ATOM 2327 C CA . VAL A 1 283 ? -18.739 0.298 7.709 1.00 92.50 283 VAL A CA 1
ATOM 2328 C C . VAL A 1 283 ? -18.393 1.728 8.150 1.00 92.50 283 VAL A C 1
ATOM 2330 O O . VAL A 1 283 ? -17.267 2.178 7.932 1.00 92.50 283 VAL A O 1
ATOM 2333 N N . PRO A 1 284 ? -19.279 2.476 8.825 1.00 93.12 284 PRO A N 1
ATOM 2334 C CA . PRO A 1 284 ? -18.959 3.834 9.262 1.00 93.12 284 PRO A CA 1
ATOM 2335 C C . PRO A 1 284 ? -17.808 3.878 10.276 1.00 93.12 284 PRO A C 1
ATOM 2337 O O . PRO A 1 284 ? -17.688 2.989 11.122 1.00 93.12 284 PRO A O 1
ATOM 2340 N N . TYR A 1 285 ? -17.006 4.951 10.252 1.00 93.69 285 TYR A N 1
ATOM 2341 C CA . TYR A 1 285 ? -15.952 5.207 11.250 1.00 93.69 285 TYR A CA 1
ATOM 2342 C C . TYR A 1 285 ? -16.464 5.039 12.691 1.00 93.69 285 TYR A C 1
ATOM 2344 O O . TYR A 1 285 ? -15.829 4.388 13.515 1.00 93.69 285 TYR A O 1
ATOM 2352 N N . SER A 1 286 ? -17.642 5.598 12.988 1.00 92.69 286 SER A N 1
ATOM 2353 C CA . SER A 1 286 ? -18.255 5.541 14.319 1.00 92.69 286 SER A CA 1
ATOM 2354 C C . SER A 1 286 ? -18.598 4.117 14.756 1.00 92.69 286 SER A C 1
ATOM 2356 O O . SER A 1 286 ? -18.463 3.799 15.934 1.00 92.69 286 SER A O 1
ATOM 2358 N N . SER A 1 287 ? -19.008 3.251 13.826 1.00 95.38 287 SER A N 1
ATOM 2359 C CA . SER A 1 287 ? -19.275 1.839 14.109 1.00 95.38 287 SER A CA 1
ATOM 2360 C C . SER A 1 287 ? -17.984 1.082 14.406 1.00 95.38 287 SER A C 1
ATOM 2362 O O . SER A 1 287 ? -17.932 0.362 15.396 1.00 95.38 287 SER A O 1
ATOM 2364 N N . LYS A 1 288 ? -16.923 1.305 13.615 1.00 95.31 288 LYS A N 1
ATOM 2365 C CA . LYS A 1 288 ? -15.596 0.717 13.875 1.00 95.31 288 LYS A CA 1
ATOM 2366 C C . LYS A 1 288 ? -15.063 1.118 15.247 1.00 95.31 288 LYS A C 1
ATOM 2368 O O . LYS A 1 288 ? -14.571 0.279 15.988 1.00 95.31 288 LYS A O 1
ATOM 2373 N N . LEU A 1 289 ? -15.205 2.396 15.597 1.00 93.56 289 LEU A N 1
ATOM 2374 C CA . LEU A 1 289 ? -14.756 2.910 16.885 1.00 93.56 289 LEU A CA 1
ATOM 2375 C C . LEU A 1 289 ? -15.507 2.259 18.058 1.00 93.56 289 LEU A C 1
ATOM 2377 O O . LEU A 1 289 ? -14.869 1.877 19.028 1.00 93.56 289 LEU A O 1
ATOM 2381 N N . LYS A 1 290 ? -16.830 2.077 17.941 1.00 95.31 290 LYS A N 1
ATOM 2382 C CA . LYS A 1 290 ? -17.648 1.365 18.942 1.00 95.31 290 LYS A CA 1
ATOM 2383 C C . LYS A 1 290 ? -17.300 -0.117 19.067 1.00 95.31 290 LYS A C 1
ATOM 2385 O O . LYS A 1 290 ? -17.463 -0.682 20.133 1.00 95.31 290 LYS A O 1
ATOM 2390 N N . MET A 1 291 ? -16.868 -0.759 17.982 1.00 94.19 291 MET A N 1
ATOM 2391 C CA . MET A 1 291 ? -16.443 -2.165 18.005 1.00 94.19 291 MET A CA 1
ATOM 2392 C C . MET A 1 291 ? -15.093 -2.365 18.713 1.00 94.19 291 MET A C 1
ATOM 2394 O O . MET A 1 291 ? -14.802 -3.472 19.155 1.00 94.19 291 MET A O 1
ATOM 2398 N N . LEU A 1 292 ? -14.269 -1.315 18.787 1.00 92.75 292 LEU A N 1
ATOM 2399 C CA . LEU A 1 292 ? -12.976 -1.315 19.477 1.00 92.75 292 LEU A CA 1
ATOM 2400 C C . LEU A 1 292 ? -13.070 -0.928 20.965 1.00 92.75 292 LEU A C 1
ATOM 2402 O O . LEU A 1 292 ? -12.082 -1.100 21.677 1.00 92.75 292 LEU A O 1
ATOM 2406 N N . GLU A 1 293 ? -14.196 -0.356 21.401 1.00 88.81 293 GLU A N 1
ATOM 2407 C CA . GLU A 1 293 ? -14.472 0.050 22.791 1.00 88.81 293 GLU A CA 1
ATOM 2408 C C . GLU A 1 293 ? -14.864 -1.151 23.665 1.00 88.81 293 GLU A C 1
ATOM 2410 O O . GLU A 1 293 ? -14.307 -1.260 24.783 1.00 88.81 293 GLU A O 1
#

Organism: NCBI:txid1359175

Radius of gyration: 19.58 Å; chains: 1; bounding box: 47×40×58 Å